Protein AF-0000000083176796 (afdb_homodimer)

InterPro domains:
  IPR009413 Hemolysin, aegerolysin type [PF06355] (10-139)
  IPR009413 Hemolysin, aegerolysin type [PIRSF007951] (5-140)

Solvent-accessible surface area (backbone atoms only — not comparable to full-atom values): 13965 Å² total; per-residue (Å²): 130,80,75,71,50,57,58,15,52,50,14,29,36,37,38,38,42,31,30,60,30,88,66,67,50,41,33,35,36,78,39,44,60,82,34,46,38,38,21,43,81,92,36,82,84,44,69,44,53,46,71,62,54,36,65,43,68,29,47,49,70,31,72,43,76,52,26,35,19,16,35,78,76,38,92,37,10,19,26,34,36,31,30,38,20,51,81,91,44,65,42,29,35,43,37,42,35,14,44,59,90,44,57,59,26,47,70,45,52,34,76,58,33,86,59,43,43,51,23,56,45,50,60,37,49,49,77,63,30,24,37,61,30,46,33,40,38,34,68,61,130,130,78,75,70,52,58,59,15,55,51,14,28,36,37,39,38,41,30,31,62,31,90,67,66,50,40,32,34,35,79,39,44,60,82,33,47,37,38,21,43,81,91,35,81,85,43,69,46,53,46,69,62,54,35,66,42,68,28,46,48,70,32,70,44,75,50,26,35,20,16,35,75,75,38,91,38,9,20,27,34,36,31,29,38,21,49,80,92,44,66,42,27,35,41,37,43,34,16,44,60,90,46,56,58,27,48,69,46,52,35,77,58,32,87,57,43,44,52,23,56,44,50,60,36,50,48,77,64,32,24,38,60,30,46,32,40,37,34,69,59,130

pLDDT: mean 92.59, std 12.96, range [26.92, 98.94]

Sequence (282 aa):
MSEVDTRAYSQWVRIDIESLFKQGQIKIAKAKVTDGKFHVCSDKDQELSAGQINQIVIEPGTTKSVCACGRYGIDVGTEGYLDLMDGDTRITTLHFDSPYQSNTNTFQAMDTNNSYLVNVGDWNQENGALGNVHVKVLKLEMSEVDTRAYSQWVRIDIESLFKQGQIKIAKAKVTDGKFHVCSDKDQELSAGQINQIVIEPGTTKSVCACGRYGIDVGTEGYLDLMDGDTRITTLHFDSPYQSNTNTFQAMDTNNSYLVNVGDWNQENGALGNVHVKVLKLE

Organism: Aspergillus parasiticus (NCBI:txid5067)

Foldseek 3Di:
DPPQCCVQQFAKEKEKEFEQDPAAKKFKDDKDKPAFFKADPVDNVHTDDNVRNRGDIHGHGGIDMTMTTHDTPDQWTIWIWIWIDGVPRTQWIWTWGRTNVAFAIDIDTHPGDPQKDKDWDDFDGGDTYRYYIYIYMGGHD/DPPQCCVQQFAKEKEKEFEQDPAAKKFKDDKDKPAFFKADPVDNVHTDDNVRNRGDIHGHGGIDMTMTTHDTPDQWTIWIWIWIDGVPRTQWIWTWGRTNVAFAIDIDTHPGDPQKDKDWDDFDGGDTYRYYIYIYMGGHD

Secondary structure (DSSP, 8-state):
-----GGGGGSEEEEEEEE--SSS-EEEEEEEEEESEEEETTEEEEEE-HHHHTT-EE-TT-EEEEEEEPPTT----EEEEEEEEETTEEEEEEEEEE-SS-SB-EEEEES--TTEEEEE-----BSS--EEEEEEEEE--/-----GGGGGSEEEEEEEE--SSS-EEEEEEEEEESEEEETTEEEEEE-HHHHTT-EE-TT-EEEEEEEPPTT----EEEEEEEEETTEEEEEEEEEE-SS-SB-EEEEES--TTEEEEE-----BSS--EEEEEEEEE--

Structure (mmCIF, N/CA/C/O back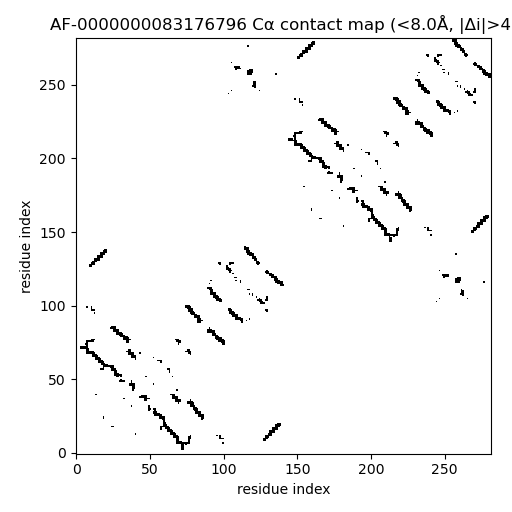bone):
data_AF-0000000083176796-model_v1
#
loop_
_entity.id
_entity.type
_entity.pdbx_description
1 polymer 'Aegerolysin type hemolysin'
#
loop_
_atom_site.group_PDB
_atom_site.id
_atom_site.type_symbol
_atom_site.label_atom_id
_atom_site.label_alt_id
_atom_site.label_comp_id
_atom_site.label_asym_id
_atom_site.label_entity_id
_atom_site.label_seq_id
_atom_site.pdbx_PDB_ins_code
_atom_site.Cartn_x
_atom_site.Cartn_y
_atom_site.Cartn_z
_atom_site.occupancy
_atom_site.B_iso_or_equiv
_atom_site.auth_seq_id
_atom_site.auth_comp_id
_atom_site.auth_asym_id
_atom_site.auth_atom_id
_atom_site.pdbx_PDB_model_num
ATOM 1 N N . MET A 1 1 ? 26.594 33.406 -1.061 1 27.31 1 MET A N 1
ATOM 2 C CA . MET A 1 1 ? 25.203 33.312 -0.609 1 27.31 1 MET A CA 1
ATOM 3 C C . MET A 1 1 ? 24.719 31.875 -0.638 1 27.31 1 MET A C 1
ATOM 5 O O . MET A 1 1 ? 24.734 31.234 -1.686 1 27.31 1 ME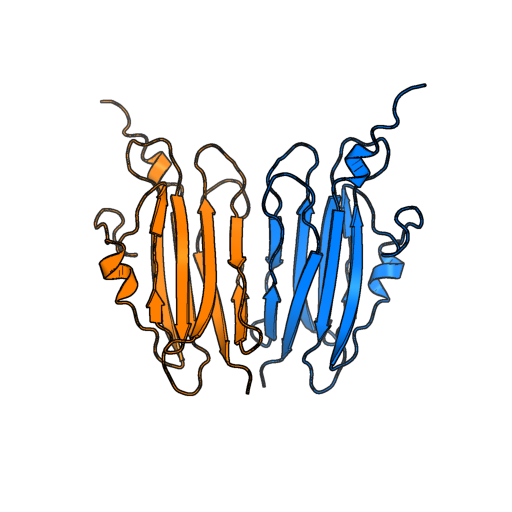T A O 1
ATOM 9 N N . SER A 1 2 ? 24.969 31.047 0.349 1 33.62 2 SER A N 1
ATOM 10 C CA . SER A 1 2 ? 25.016 29.578 0.408 1 33.62 2 SER A CA 1
ATOM 11 C C . SER A 1 2 ? 23.703 28.969 -0.058 1 33.62 2 SER A C 1
ATOM 13 O O . SER A 1 2 ? 22.625 29.406 0.342 1 33.62 2 SER A O 1
ATOM 15 N N . GLU A 1 3 ? 23.547 28.562 -1.266 1 35.56 3 GLU A N 1
ATOM 16 C CA . GLU A 1 3 ? 22.344 28.125 -1.969 1 35.56 3 GLU A CA 1
ATOM 17 C C . GLU A 1 3 ? 21.469 27.25 -1.075 1 35.56 3 GLU A C 1
ATOM 19 O O . GLU A 1 3 ? 21.953 26.266 -0.509 1 35.56 3 GLU A O 1
ATOM 24 N N . VAL A 1 4 ? 20.766 27.812 -0.175 1 40.22 4 VAL A N 1
ATOM 25 C CA . VAL A 1 4 ? 19.812 27.203 0.736 1 40.22 4 VAL A CA 1
ATOM 26 C C . VAL A 1 4 ? 19.219 25.938 0.095 1 40.22 4 VAL A C 1
ATOM 28 O O . VAL A 1 4 ? 18.625 26 -0.978 1 40.22 4 VAL A O 1
ATOM 31 N N . ASP A 1 5 ? 19.906 24.828 0.181 1 45.78 5 ASP A N 1
ATOM 32 C CA . ASP A 1 5 ? 19.609 23.547 -0.455 1 45.78 5 ASP A CA 1
ATOM 33 C C . ASP A 1 5 ? 18.141 23.156 -0.229 1 45.78 5 ASP A C 1
ATOM 35 O O . ASP A 1 5 ? 17.75 22.812 0.889 1 45.78 5 ASP A O 1
ATOM 39 N N . THR A 1 6 ? 17.125 23.969 -0.806 1 56.31 6 THR A N 1
ATOM 40 C CA . THR A 1 6 ? 15.688 23.734 -0.889 1 56.31 6 THR A CA 1
ATOM 41 C C . THR A 1 6 ? 15.391 22.266 -1.19 1 56.31 6 THR A C 1
ATOM 43 O O . THR A 1 6 ? 14.227 21.891 -1.321 1 56.31 6 THR A O 1
ATOM 46 N N . ARG A 1 7 ? 16.5 21.516 -1.179 1 60.19 7 ARG A N 1
ATOM 47 C CA . ARG A 1 7 ? 16.406 20.125 -1.623 1 60.19 7 ARG A CA 1
ATOM 48 C C . ARG A 1 7 ? 15.586 19.297 -0.644 1 60.19 7 ARG A C 1
ATOM 50 O O . ARG A 1 7 ? 14.883 18.359 -1.049 1 60.19 7 ARG A O 1
ATOM 57 N N . ALA A 1 8 ? 15.711 19.75 0.761 1 66.44 8 ALA A N 1
ATOM 58 C CA . ALA A 1 8 ? 14.938 18.953 1.712 1 66.44 8 ALA A CA 1
ATOM 59 C C . ALA A 1 8 ? 13.438 19.109 1.47 1 66.44 8 ALA A C 1
ATOM 61 O O . ALA A 1 8 ? 12.664 18.188 1.697 1 66.44 8 ALA A O 1
ATOM 62 N N . TYR A 1 9 ? 13.016 20.328 0.932 1 79.62 9 TYR A N 1
ATOM 63 C CA . TYR A 1 9 ? 11.625 20.547 0.546 1 79.62 9 TYR A CA 1
ATOM 64 C C . TYR A 1 9 ? 11.234 19.672 -0.636 1 79.62 9 TYR A C 1
ATOM 66 O O . TYR A 1 9 ? 10.055 19.484 -0.918 1 79.62 9 TYR A O 1
ATOM 74 N N . SER A 1 10 ? 12.258 19.125 -1.14 1 86.69 10 SER A N 1
ATOM 75 C CA . SER A 1 10 ? 12.023 18.344 -2.348 1 86.69 10 SER A CA 1
ATOM 76 C C . SER A 1 10 ? 11.453 16.969 -2.01 1 86.69 10 SER A C 1
ATOM 78 O O . SER A 1 10 ? 10.875 16.297 -2.873 1 86.69 10 SER A O 1
ATOM 80 N N . GLN A 1 11 ? 11.672 16.562 -0.784 1 93.94 11 GLN A N 1
ATOM 81 C CA . GLN A 1 11 ? 11.039 15.328 -0.327 1 93.94 11 GLN A CA 1
ATOM 82 C C . GLN A 1 11 ? 9.75 15.625 0.427 1 93.94 11 GLN A C 1
ATOM 84 O O . GLN A 1 11 ? 9.773 16.234 1.498 1 93.94 11 GLN A O 1
ATOM 89 N N . TRP A 1 12 ? 8.609 15.211 -0.159 1 96.06 12 TRP A N 1
ATOM 90 C CA . TRP A 1 12 ? 7.309 15.562 0.406 1 96.06 12 TRP A CA 1
ATOM 91 C C . TRP A 1 12 ? 6.289 14.453 0.143 1 96.06 12 TRP A C 1
ATOM 93 O O . TRP A 1 12 ? 6.508 13.586 -0.706 1 96.06 12 TRP A O 1
ATOM 103 N N . VAL A 1 13 ? 5.242 14.492 0.956 1 98.06 13 VAL A N 1
ATOM 104 C CA . VAL A 1 13 ? 4.086 13.625 0.745 1 98.06 13 VAL A CA 1
ATOM 105 C C . VAL A 1 13 ? 2.803 14.406 1.023 1 98.06 13 VAL A C 1
ATOM 107 O O . VAL A 1 13 ? 2.754 15.227 1.944 1 98.06 13 VAL A O 1
ATOM 110 N N . ARG A 1 14 ? 1.848 14.281 0.173 1 98.44 14 ARG A N 1
ATOM 111 C CA . ARG A 1 14 ? 0.461 14.656 0.428 1 98.44 14 ARG A CA 1
ATOM 112 C C . ARG A 1 14 ? -0.439 13.43 0.482 1 98.44 14 ARG A C 1
ATOM 114 O O . ARG A 1 14 ? -0.538 12.68 -0.494 1 98.44 14 ARG A O 1
ATOM 121 N N . ILE A 1 15 ? -1.05 13.195 1.629 1 98.88 15 ILE A N 1
ATOM 122 C CA . ILE A 1 15 ? -1.946 12.062 1.815 1 98.88 15 ILE A CA 1
ATOM 123 C C . ILE A 1 15 ? -3.396 12.531 1.776 1 98.88 15 ILE A C 1
ATOM 125 O O . ILE A 1 15 ? -3.836 13.281 2.656 1 98.88 15 ILE A O 1
ATOM 129 N N . ASP A 1 16 ? -4.109 12.18 0.763 1 98.81 16 ASP A N 1
ATOM 130 C CA . ASP A 1 16 ? -5.543 12.438 0.674 1 98.81 16 ASP A CA 1
ATOM 131 C C . ASP A 1 16 ? -6.344 11.242 1.183 1 98.81 16 ASP A C 1
ATOM 133 O O . ASP A 1 16 ? -6.379 10.195 0.538 1 98.81 16 ASP A O 1
ATOM 137 N N . ILE A 1 17 ? -6.973 11.406 2.295 1 98.88 17 ILE A N 1
ATOM 138 C CA . ILE A 1 17 ? -7.727 10.328 2.926 1 98.88 17 ILE A CA 1
ATOM 139 C C . ILE A 1 17 ? -9.219 10.5 2.639 1 98.88 17 ILE A C 1
ATOM 141 O O . ILE A 1 17 ? -9.828 11.484 3.061 1 98.88 17 ILE A O 1
ATOM 145 N N . GLU A 1 18 ? -9.742 9.578 1.937 1 98.75 18 GLU A N 1
ATOM 146 C CA . GLU A 1 18 ? -11.148 9.594 1.565 1 98.75 18 GLU A CA 1
ATOM 147 C C . GLU A 1 18 ? -11.938 8.555 2.363 1 98.75 18 GLU A C 1
ATOM 149 O O . GLU A 1 18 ? -11.602 7.367 2.344 1 98.75 18 GLU A O 1
ATOM 154 N N . SER A 1 19 ? -12.977 9.016 3.041 1 98.75 19 SER A N 1
ATOM 155 C CA . SER A 1 19 ? -13.859 8.102 3.762 1 98.75 19 SER A CA 1
ATOM 156 C C . SER A 1 19 ? -14.977 7.59 2.859 1 98.75 19 SER A C 1
ATOM 158 O O . SER A 1 19 ? -15.75 8.375 2.307 1 98.75 19 SER A O 1
ATOM 160 N N . LEU A 1 20 ? -15.086 6.316 2.762 1 97.94 20 LEU A N 1
ATOM 161 C CA . LEU A 1 20 ? -16.203 5.695 2.064 1 97.94 20 LEU A CA 1
ATOM 162 C C . LEU A 1 20 ? -17.25 5.195 3.057 1 97.94 20 LEU A C 1
ATOM 164 O O . LEU A 1 20 ? -18.078 4.328 2.725 1 97.94 20 LEU A O 1
ATOM 168 N N . PHE A 1 21 ? -17.172 5.695 4.262 1 96.81 21 PHE A N 1
ATOM 169 C CA . PHE A 1 21 ? -18.156 5.34 5.277 1 96.81 21 PHE A CA 1
ATOM 170 C C . PHE A 1 21 ? -19.531 5.848 4.891 1 96.81 21 PHE A C 1
ATOM 172 O O . PHE A 1 21 ? -19.672 6.934 4.32 1 96.81 21 PHE A O 1
ATOM 179 N N . LYS A 1 22 ? -20.5 5.016 5.234 1 95.56 22 LYS A N 1
ATOM 180 C CA . LYS A 1 22 ? -21.875 5.492 5.113 1 95.56 22 LYS A CA 1
ATOM 181 C C . LYS A 1 22 ? -22.25 6.391 6.285 1 95.56 22 LYS A C 1
ATOM 183 O O . LYS A 1 22 ? -23.016 7.34 6.125 1 95.56 22 LYS A O 1
ATOM 188 N N . GLN A 1 23 ? -21.812 6.098 7.414 1 96 23 GLN A N 1
ATOM 189 C CA . GLN A 1 23 ? -22.031 6.852 8.641 1 96 23 GLN A CA 1
ATOM 190 C C . GLN A 1 23 ? -20.781 6.84 9.523 1 96 23 GLN A C 1
ATOM 192 O O . GLN A 1 23 ? -19.938 5.953 9.398 1 96 23 GLN A O 1
ATOM 197 N N . GLY A 1 24 ? -20.734 7.789 10.453 1 96 24 GLY A N 1
ATOM 198 C CA . GLY A 1 24 ? -19.562 7.895 11.32 1 96 24 GLY A CA 1
ATOM 199 C C . GLY A 1 24 ? -18.438 8.688 10.695 1 96 24 GLY A C 1
ATOM 200 O O . GLY A 1 24 ? -18.531 9.102 9.539 1 96 24 GLY A O 1
ATOM 201 N N . GLN A 1 25 ? -17.422 8.938 11.477 1 98.12 25 GLN A N 1
ATOM 202 C CA . GLN A 1 25 ? -16.312 9.734 11 1 98.12 25 GLN A CA 1
ATOM 203 C C . GLN A 1 25 ? -14.977 9.031 11.25 1 98.12 25 GLN A C 1
ATOM 205 O O . GLN A 1 25 ? -14.867 8.211 12.164 1 98.12 25 GLN A O 1
ATOM 210 N N . ILE A 1 26 ? -14.023 9.32 10.406 1 98.81 26 ILE A N 1
ATOM 211 C CA . ILE A 1 26 ? -12.641 8.922 10.648 1 98.81 26 ILE A CA 1
ATOM 212 C C . ILE A 1 26 ? -11.883 10.062 11.328 1 98.81 26 ILE A C 1
ATOM 214 O O . ILE A 1 26 ? -12 11.219 10.922 1 98.81 26 ILE A O 1
ATOM 218 N N . LYS A 1 27 ? -11.188 9.75 12.391 1 98.81 27 LYS A N 1
ATOM 219 C CA . LYS A 1 27 ? -10.336 10.734 13.062 1 98.81 27 LYS A CA 1
ATOM 220 C C . LYS A 1 27 ? -8.859 10.367 12.922 1 98.81 27 LYS A C 1
ATOM 222 O O . LYS A 1 27 ? -8.516 9.188 12.883 1 98.81 27 LYS A O 1
ATOM 227 N N . ILE A 1 28 ? -8.039 11.344 12.852 1 98.81 28 ILE A N 1
ATOM 228 C CA . ILE A 1 28 ? -6.598 11.117 12.875 1 98.81 28 ILE A CA 1
ATOM 229 C C . ILE A 1 28 ? -6.09 11.18 14.312 1 98.81 28 ILE A C 1
ATOM 231 O O . ILE A 1 28 ? -6.543 12.008 15.102 1 98.81 28 ILE A O 1
ATOM 235 N N . ALA A 1 29 ? -5.254 10.328 14.656 1 98.62 29 ALA A N 1
ATOM 236 C CA . ALA A 1 29 ? -4.641 10.297 15.984 1 98.62 29 ALA A CA 1
ATOM 237 C C . ALA A 1 29 ? -3.168 9.906 15.906 1 98.62 29 ALA A C 1
ATOM 239 O O . ALA A 1 29 ? -2.711 9.398 14.875 1 98.62 29 ALA A O 1
ATOM 240 N N . LYS A 1 30 ? -2.418 10.203 16.891 1 98.56 30 LYS A N 1
ATOM 241 C CA . LYS A 1 30 ? -1.031 9.797 17.109 1 98.56 30 LYS A CA 1
ATOM 242 C C . LYS A 1 30 ? -0.163 10.164 15.906 1 98.56 30 LYS A C 1
ATOM 244 O O . LYS A 1 30 ? 0.651 9.359 15.453 1 98.56 30 LYS A O 1
ATOM 249 N N . ALA A 1 31 ? -0.449 11.289 15.359 1 98.75 31 ALA A N 1
ATOM 250 C CA . ALA A 1 31 ? 0.405 11.781 14.281 1 98.75 31 ALA A CA 1
ATOM 251 C C . ALA A 1 31 ? 1.805 12.109 14.797 1 98.75 31 ALA A C 1
ATOM 253 O O . ALA A 1 31 ? 1.958 12.656 15.891 1 98.75 31 ALA A O 1
ATOM 254 N N . LYS A 1 32 ? 2.74 11.695 14.062 1 98.38 32 LYS A N 1
ATOM 255 C CA . LYS A 1 32 ? 4.133 11.961 14.406 1 98.38 32 LYS A CA 1
ATOM 256 C C . LYS A 1 32 ? 5 12.055 13.156 1 98.38 32 LYS A C 1
ATOM 258 O O . LYS A 1 32 ? 4.84 11.266 12.219 1 98.38 32 LYS A O 1
ATOM 263 N N . VAL A 1 33 ? 5.84 13.039 13.125 1 96.88 33 VAL A N 1
ATOM 264 C CA . VAL A 1 33 ? 6.914 13.094 12.141 1 96.88 33 VAL A CA 1
ATOM 265 C C . VAL A 1 33 ? 8.25 12.812 12.82 1 96.88 33 VAL A C 1
ATOM 267 O O . VAL A 1 33 ? 8.609 13.477 13.797 1 96.88 33 VAL A O 1
ATOM 270 N N . THR A 1 34 ? 8.93 11.797 12.383 1 95.69 34 THR A N 1
ATOM 271 C CA . THR A 1 34 ? 10.242 11.477 12.93 1 95.69 34 THR A CA 1
ATOM 272 C C . THR A 1 34 ? 11.328 12.281 12.234 1 95.69 34 THR A C 1
ATOM 274 O O . THR A 1 34 ? 12.344 12.633 12.844 1 95.69 34 THR A O 1
ATOM 277 N N . ASP A 1 35 ? 11.203 12.555 10.969 1 94.06 35 ASP A N 1
ATOM 278 C CA . ASP A 1 35 ? 12.031 13.445 10.156 1 94.06 35 ASP A CA 1
ATOM 279 C C . ASP A 1 35 ? 11.164 14.43 9.367 1 94.06 35 ASP A C 1
ATOM 281 O O . ASP A 1 35 ? 10.141 14.047 8.805 1 94.06 35 ASP A O 1
ATOM 285 N N . GLY A 1 36 ? 11.562 15.664 9.398 1 95.56 36 GLY A N 1
ATOM 286 C CA . GLY A 1 36 ? 10.828 16.688 8.664 1 95.56 36 GLY A CA 1
ATOM 287 C C . GLY A 1 36 ? 9.719 17.328 9.484 1 95.56 36 GLY A C 1
ATOM 288 O O . GLY A 1 36 ? 9.891 17.562 10.68 1 95.56 36 GLY A O 1
ATOM 289 N N . LYS A 1 37 ? 8.609 17.688 8.719 1 96.38 37 LYS A N 1
ATOM 290 C CA . LYS A 1 37 ? 7.535 18.422 9.383 1 96.38 37 LYS A CA 1
ATOM 291 C C . LYS A 1 37 ? 6.203 18.219 8.664 1 96.38 37 LYS A C 1
ATOM 293 O O . LYS A 1 37 ? 6.172 17.938 7.465 1 96.38 37 LYS A O 1
ATOM 298 N N . PHE A 1 38 ? 5.16 18.359 9.453 1 98 38 PHE A N 1
ATOM 299 C CA . PHE A 1 38 ? 3.852 18.594 8.852 1 98 38 PHE A CA 1
ATOM 300 C C . PHE A 1 38 ? 3.68 20.047 8.469 1 98 38 PHE A C 1
ATOM 302 O O . PHE A 1 38 ? 4.289 20.938 9.07 1 98 38 PHE A O 1
ATOM 309 N N . HIS A 1 39 ? 2.854 20.312 7.449 1 97.62 39 HIS A N 1
ATOM 310 C CA . HIS A 1 39 ? 2.607 21.688 7.027 1 97.62 39 HIS A CA 1
ATOM 311 C C . HIS A 1 39 ? 1.228 21.844 6.395 1 97.62 39 HIS A C 1
ATOM 313 O O . HIS A 1 39 ? 0.601 20.844 6.027 1 97.62 39 HIS A O 1
ATOM 319 N N . VAL A 1 40 ? 0.755 23.031 6.41 1 97.38 40 VAL A N 1
ATOM 320 C CA . VAL A 1 40 ? -0.448 23.312 5.637 1 97.38 40 VAL A CA 1
ATOM 321 C C . VAL A 1 40 ? -0.219 22.969 4.172 1 97.38 40 VAL A C 1
ATOM 323 O O . VAL A 1 40 ? 0.795 23.344 3.584 1 97.38 40 VAL A O 1
ATOM 326 N N . CYS A 1 41 ? -1.128 22.219 3.557 1 97.38 41 CYS A N 1
ATOM 327 C CA . CYS A 1 41 ? -0.895 21.609 2.25 1 97.38 41 CYS A CA 1
ATOM 328 C C . CYS A 1 41 ? -0.69 22.688 1.185 1 97.38 41 CYS A C 1
ATOM 330 O O . CYS A 1 41 ? 0.011 22.453 0.197 1 97.38 41 CYS A O 1
ATOM 332 N N . SER A 1 42 ? -1.173 23.859 1.314 1 95.88 42 SER A N 1
ATOM 333 C CA . SER A 1 42 ? -1.049 24.922 0.324 1 95.88 42 SER A CA 1
ATOM 334 C C . SER A 1 42 ? 0.158 25.812 0.613 1 95.88 42 SER A C 1
ATOM 336 O O . SER A 1 42 ? 0.465 26.719 -0.158 1 95.88 42 SER A O 1
ATOM 338 N N . ASP A 1 43 ? 0.785 25.547 1.776 1 95.06 43 ASP A N 1
ATOM 339 C CA . ASP A 1 43 ? 1.863 26.422 2.201 1 95.06 43 ASP A CA 1
ATOM 340 C C . ASP A 1 43 ? 2.904 25.672 3.025 1 95.06 43 ASP A C 1
ATOM 342 O O . ASP A 1 43 ? 2.775 25.562 4.246 1 95.06 43 ASP A O 1
ATOM 346 N N . LYS A 1 44 ? 4.016 25.344 2.451 1 92.38 44 LYS A N 1
ATOM 347 C CA . LYS A 1 44 ? 5.043 24.531 3.094 1 92.38 44 LYS A CA 1
ATOM 348 C C . LYS A 1 44 ? 5.703 25.297 4.242 1 92.38 44 LYS A C 1
ATOM 350 O O . LYS A 1 44 ? 6.359 24.688 5.094 1 92.38 44 LYS A O 1
ATOM 355 N N . ASP A 1 45 ? 5.57 26.578 4.293 1 92.25 45 ASP A N 1
ATOM 356 C CA . ASP A 1 45 ? 6.227 27.375 5.316 1 92.25 45 ASP A CA 1
ATOM 357 C C . ASP A 1 45 ? 5.379 27.453 6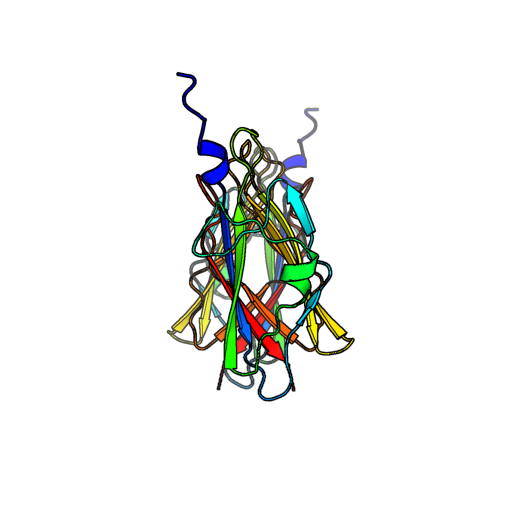.586 1 92.25 45 ASP A C 1
ATOM 359 O O . ASP A 1 45 ? 5.859 27.891 7.637 1 92.25 45 ASP A O 1
ATOM 363 N N . GLN A 1 46 ? 4.141 27.078 6.477 1 95.94 46 GLN A N 1
ATOM 364 C CA . GLN A 1 46 ? 3.271 27.047 7.648 1 95.94 46 GLN A CA 1
ATOM 365 C C . GLN A 1 46 ? 3.215 25.656 8.266 1 95.94 46 GLN A C 1
ATOM 367 O O . GLN A 1 46 ? 2.395 24.828 7.867 1 95.94 46 GLN A O 1
ATOM 372 N N . GLU A 1 47 ? 4.02 25.531 9.289 1 95.75 47 GLU A N 1
ATOM 373 C CA . GLU A 1 47 ? 4.145 24.234 9.953 1 95.75 47 GLU A CA 1
ATOM 374 C C . GLU A 1 47 ? 2.918 23.922 10.805 1 95.75 47 GLU A C 1
ATOM 376 O O . GLU A 1 47 ? 2.324 24.828 11.391 1 95.75 47 GLU A O 1
ATOM 381 N N . LEU A 1 48 ? 2.531 22.672 10.836 1 97.81 48 LEU A N 1
ATOM 382 C CA . LEU A 1 48 ? 1.479 22.172 11.711 1 97.81 48 LEU A CA 1
ATOM 383 C C . LEU A 1 48 ? 2.051 21.219 12.758 1 97.81 48 LEU A C 1
ATOM 385 O O . LEU A 1 48 ? 2.934 20.422 12.461 1 97.81 48 LEU A O 1
ATOM 389 N N . SER A 1 49 ? 1.593 21.328 13.969 1 97.44 49 SER A N 1
ATOM 390 C CA . SER A 1 49 ? 1.979 20.406 15.016 1 97.44 49 SER A CA 1
ATOM 391 C C . SER A 1 49 ? 1.216 19.078 14.898 1 97.44 49 SER A C 1
ATOM 393 O O . SER A 1 49 ? 0.174 19.031 14.242 1 97.44 49 SER A O 1
ATOM 395 N N . ALA A 1 50 ? 1.777 18.109 15.555 1 97.75 50 ALA A N 1
ATOM 396 C CA . ALA A 1 50 ? 1.072 16.828 15.633 1 97.75 50 ALA A CA 1
ATOM 397 C C . ALA A 1 50 ? -0.327 17 16.219 1 97.75 50 ALA A C 1
ATOM 399 O O . ALA A 1 50 ? -1.269 16.328 15.805 1 97.75 50 ALA A O 1
ATOM 400 N N . GLY A 1 51 ? -0.43 17.906 17.219 1 97.88 51 GLY A N 1
ATOM 401 C CA . GLY A 1 51 ? -1.721 18.188 17.828 1 97.88 51 GLY A CA 1
ATOM 402 C C . GLY A 1 51 ? -2.738 18.734 16.828 1 97.88 51 GLY A C 1
ATOM 403 O O . GLY A 1 51 ? -3.914 18.359 16.875 1 97.88 51 GLY A O 1
ATOM 404 N N . GLN A 1 52 ? -2.322 19.594 15.977 1 98.25 52 GLN A N 1
ATOM 405 C CA . GLN A 1 52 ? -3.213 20.156 14.961 1 98.25 52 GLN A CA 1
ATOM 406 C C . GLN A 1 52 ? -3.631 19.078 13.953 1 98.25 52 GLN A C 1
ATOM 408 O O . GLN A 1 52 ? -4.785 19.047 13.523 1 98.25 52 GLN A O 1
ATOM 413 N N . ILE A 1 53 ? -2.721 18.172 13.57 1 98.56 53 ILE A N 1
ATOM 414 C CA . ILE A 1 53 ? -3.033 17.062 12.68 1 98.56 53 ILE A CA 1
ATOM 415 C C . ILE A 1 53 ? -4.082 16.156 13.328 1 98.56 53 ILE A C 1
ATOM 417 O O . ILE A 1 53 ? -5.035 15.734 12.672 1 98.56 53 ILE A O 1
ATOM 421 N N . ASN A 1 54 ? -3.922 15.953 14.633 1 98.62 54 ASN A N 1
ATOM 422 C CA . ASN A 1 54 ? -4.805 15.055 15.375 1 98.62 54 ASN A CA 1
ATOM 423 C C . ASN A 1 54 ? -6.207 15.633 15.508 1 98.62 54 ASN A C 1
ATOM 425 O O . ASN A 1 54 ? -7.125 14.953 15.977 1 98.62 54 ASN A O 1
ATOM 429 N N . GLN A 1 55 ? -6.445 16.859 15.07 1 97.81 55 GLN A N 1
ATOM 430 C CA . GLN A 1 55 ? -7.766 17.469 15.133 1 97.81 55 GLN A CA 1
ATOM 431 C C . GLN A 1 55 ? -8.547 17.234 13.844 1 97.81 55 GLN A C 1
ATOM 433 O O . GLN A 1 55 ? -9.734 17.547 13.766 1 97.81 55 GLN A O 1
ATOM 438 N N . ILE A 1 56 ? -7.883 16.688 12.883 1 98 56 ILE A N 1
ATOM 439 C CA . ILE A 1 56 ? -8.523 16.484 11.594 1 98 56 ILE A CA 1
ATOM 440 C C . ILE A 1 56 ? -9.57 15.375 11.703 1 98 56 ILE A C 1
ATOM 442 O O . ILE A 1 56 ? -9.305 14.312 12.273 1 98 56 ILE A O 1
ATOM 446 N N . VAL A 1 57 ? -10.727 15.641 11.211 1 98.62 57 VAL A N 1
ATOM 447 C CA . VAL A 1 57 ? -11.844 14.703 11.141 1 98.62 57 VAL A CA 1
ATOM 448 C C . VAL A 1 57 ? -12.297 14.547 9.688 1 98.62 57 VAL A C 1
ATOM 450 O O . VAL A 1 57 ? -12.438 15.531 8.961 1 98.62 57 VAL A O 1
ATOM 453 N N . ILE A 1 58 ? -12.516 13.375 9.258 1 98.75 58 ILE A N 1
ATOM 454 C CA . ILE A 1 58 ? -12.961 13.078 7.902 1 98.75 58 ILE A CA 1
ATOM 455 C C . ILE A 1 58 ? -14.391 12.555 7.934 1 98.75 58 ILE A C 1
ATOM 457 O O . ILE A 1 58 ? -14.641 11.43 8.359 1 98.75 58 ILE A O 1
ATOM 461 N N . GLU A 1 59 ? -15.258 13.367 7.398 1 98.5 59 GLU A N 1
ATOM 462 C CA . GLU A 1 59 ? -16.672 13.016 7.367 1 98.5 59 GLU A CA 1
ATOM 463 C C . GLU A 1 59 ? -16.953 11.984 6.277 1 98.5 59 GLU A C 1
ATOM 465 O O . GLU A 1 59 ? -16.203 11.867 5.312 1 98.5 59 GLU A O 1
ATOM 470 N N . PRO A 1 60 ? -18.109 11.25 6.504 1 98 60 PRO A N 1
ATOM 471 C CA . PRO A 1 60 ? -18.484 10.289 5.461 1 98 60 PRO A CA 1
ATOM 472 C C . PRO A 1 60 ? -18.516 10.914 4.07 1 98 60 PRO A C 1
ATOM 474 O O . PRO A 1 60 ? -19.062 12.008 3.898 1 98 60 PRO A O 1
ATOM 477 N N . GLY A 1 61 ? -17.859 10.227 3.105 1 97.44 61 GLY A N 1
ATOM 478 C CA . GLY A 1 61 ? -17.938 10.633 1.713 1 97.44 61 GLY A CA 1
ATOM 479 C C . GLY A 1 61 ? -17.062 11.836 1.396 1 97.44 61 GLY A C 1
ATOM 480 O O . GLY A 1 61 ? -17.156 12.406 0.309 1 97.44 61 GLY A O 1
ATOM 481 N N . THR A 1 62 ? -16.266 12.219 2.346 1 98.38 62 THR A N 1
ATOM 482 C CA . THR A 1 62 ? -15.414 13.383 2.098 1 98.38 62 THR A CA 1
ATOM 483 C C . THR A 1 62 ? -13.938 12.992 2.125 1 98.38 62 THR A C 1
ATOM 485 O O . THR A 1 62 ? -13.602 11.844 2.434 1 98.38 62 THR A O 1
ATOM 488 N N . THR A 1 63 ?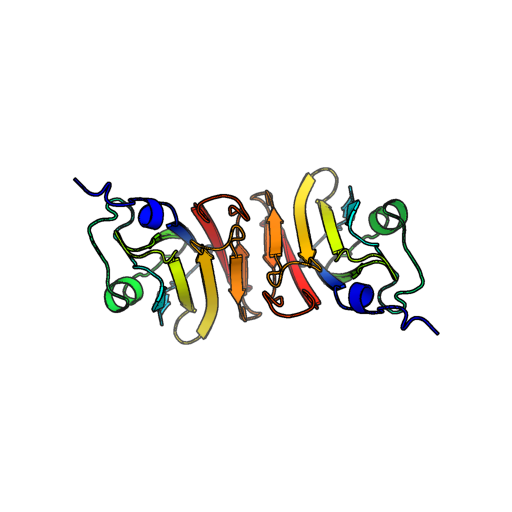 -13.094 13.938 1.721 1 98.69 63 THR A N 1
ATOM 489 C CA . THR A 1 63 ? -11.648 13.766 1.688 1 98.69 63 THR A CA 1
ATOM 490 C C . THR A 1 63 ? -10.953 14.867 2.475 1 98.69 63 THR A C 1
ATOM 492 O O . THR A 1 63 ? -11.336 16.031 2.385 1 98.69 63 THR A O 1
ATOM 495 N N . LYS A 1 64 ? -10.008 14.508 3.312 1 98.75 64 LYS A N 1
ATOM 496 C CA . LYS A 1 64 ? -9.094 15.445 3.955 1 98.75 64 LYS A CA 1
ATOM 497 C C . LYS A 1 64 ? -7.641 15.102 3.637 1 98.75 64 LYS A C 1
ATOM 499 O O . LYS A 1 64 ? -7.324 13.953 3.316 1 98.75 64 LYS A O 1
ATOM 504 N N . SER A 1 65 ? -6.777 16.125 3.752 1 98.69 65 SER A N 1
ATOM 505 C CA . SER A 1 65 ? -5.387 15.922 3.359 1 98.69 65 SER A CA 1
ATOM 506 C C . SER A 1 65 ? -4.441 16.188 4.523 1 98.69 65 SER A C 1
ATOM 508 O O . SER A 1 65 ? -4.707 17.062 5.363 1 98.69 65 SER A O 1
ATOM 510 N N . VAL A 1 66 ? -3.367 15.445 4.586 1 98.75 66 VAL A N 1
ATOM 511 C CA . VAL A 1 66 ? -2.227 15.664 5.469 1 98.75 66 VAL A CA 1
ATOM 512 C C . VAL A 1 66 ? -0.953 15.812 4.641 1 98.75 66 VAL A C 1
ATOM 514 O O . VAL A 1 66 ? -0.675 14.992 3.764 1 98.75 66 VAL A O 1
ATOM 517 N N . CYS A 1 67 ? -0.223 16.844 4.855 1 98.44 67 CYS A N 1
ATOM 518 C CA . CYS A 1 67 ? 0.994 17.109 4.098 1 98.44 67 CYS A CA 1
ATOM 519 C C . CYS A 1 67 ? 2.211 17.156 5.012 1 98.44 67 CYS A C 1
ATOM 521 O O . CYS A 1 67 ? 2.141 17.672 6.125 1 98.44 67 CYS A O 1
ATOM 523 N N . ALA A 1 68 ? 3.299 16.594 4.566 1 97.88 68 ALA A N 1
ATOM 524 C CA . ALA A 1 68 ? 4.582 16.609 5.262 1 97.88 68 ALA A CA 1
ATOM 525 C C . ALA A 1 68 ? 5.738 16.781 4.281 1 97.88 68 ALA A C 1
ATOM 527 O O . ALA A 1 68 ? 5.629 16.406 3.111 1 97.88 68 ALA A O 1
ATOM 528 N N . CYS A 1 69 ? 6.832 17.359 4.691 1 96.25 69 CYS A N 1
ATOM 529 C CA . CYS A 1 69 ? 8.039 17.5 3.887 1 96.25 69 CYS A CA 1
ATOM 530 C C . CYS A 1 69 ? 9.273 17.641 4.77 1 96.25 69 CYS A C 1
ATOM 532 O O . CYS A 1 69 ? 9.156 17.719 5.996 1 96.25 69 CYS A O 1
ATOM 534 N N . GLY A 1 70 ? 10.398 17.5 4.133 1 94.06 70 GLY A N 1
ATOM 535 C CA . GLY A 1 70 ? 11.633 17.797 4.848 1 94.06 70 GLY A CA 1
ATOM 536 C C . GLY A 1 70 ? 11.734 19.25 5.289 1 94.06 70 GLY A C 1
ATOM 537 O O . GLY A 1 70 ? 10.891 20.062 4.93 1 94.06 70 GLY A O 1
ATOM 538 N N . ARG A 1 71 ? 12.789 19.469 6.148 1 88.69 71 ARG A N 1
ATOM 539 C CA . ARG A 1 71 ? 13.008 20.828 6.645 1 88.69 71 ARG A CA 1
ATOM 540 C C . ARG A 1 71 ? 14.109 21.516 5.855 1 88.69 71 ARG A C 1
ATOM 542 O O . ARG A 1 71 ? 15.102 20.891 5.465 1 88.69 71 ARG A O 1
ATOM 549 N N . TYR A 1 72 ? 13.828 22.766 5.656 1 79.5 72 TYR A N 1
ATOM 550 C CA . TYR A 1 72 ? 14.828 23.578 4.969 1 79.5 72 TYR A CA 1
ATOM 551 C C . TYR A 1 72 ? 16.172 23.516 5.684 1 79.5 72 TYR A C 1
ATOM 553 O O . TYR A 1 72 ? 16.234 23.625 6.91 1 79.5 72 TYR A O 1
ATOM 561 N N . GLY A 1 73 ? 17.203 23.234 4.875 1 78.19 73 GLY A N 1
ATOM 562 C CA . GLY A 1 73 ? 18.547 23.297 5.398 1 78.19 73 GLY A CA 1
ATOM 563 C C . GLY A 1 73 ? 18.984 22.031 6.109 1 78.19 73 GLY A C 1
ATOM 564 O O . GLY A 1 73 ? 20.109 21.922 6.586 1 78.19 73 GLY A O 1
ATOM 565 N N . ILE A 1 74 ? 18.078 21.094 6.391 1 78.19 74 ILE A N 1
ATOM 566 C CA . ILE A 1 74 ? 18.391 19.812 7.039 1 78.19 74 ILE A CA 1
ATOM 567 C C . ILE A 1 74 ? 18.328 18.688 6.016 1 78.19 74 ILE A C 1
ATOM 569 O O . ILE A 1 74 ? 17.328 18.531 5.309 1 78.19 74 ILE A O 1
ATOM 573 N N . ASP A 1 75 ? 19.391 18.047 5.848 1 81.5 75 ASP A N 1
ATOM 574 C CA . ASP A 1 75 ? 19.484 16.984 4.848 1 81.5 75 ASP A CA 1
ATOM 575 C C . ASP A 1 75 ? 18.797 15.711 5.328 1 81.5 75 ASP A C 1
ATOM 577 O O . ASP A 1 75 ? 19.422 14.656 5.422 1 81.5 75 ASP A O 1
ATOM 581 N N . VAL A 1 76 ? 17.547 15.992 5.66 1 84.69 76 VAL A N 1
ATOM 582 C CA . VAL A 1 76 ? 16.734 14.844 6.02 1 84.69 76 VAL A CA 1
ATOM 583 C C . VAL A 1 76 ? 15.414 14.883 5.25 1 84.69 76 VAL A C 1
ATOM 585 O O . VAL A 1 76 ? 14.938 15.961 4.879 1 84.69 76 VAL A O 1
ATOM 588 N N . GLY A 1 77 ? 14.93 13.844 4.629 1 92.5 77 GLY A N 1
ATOM 589 C CA . GLY A 1 77 ? 13.625 13.766 3.992 1 92.5 77 GLY A CA 1
ATOM 590 C C . GLY A 1 77 ? 12.477 13.867 4.977 1 92.5 77 GLY A C 1
ATOM 591 O O . GLY A 1 77 ? 12.508 14.695 5.891 1 92.5 77 GLY A O 1
ATOM 592 N N . THR A 1 78 ? 11.461 13.344 4.781 1 95.5 78 THR A N 1
ATOM 593 C CA . THR A 1 78 ? 10.312 13.289 5.676 1 95.5 78 THR A CA 1
ATOM 594 C C . THR A 1 78 ? 9.906 11.852 5.957 1 95.5 78 THR A C 1
ATOM 596 O O . THR A 1 78 ? 9.938 11 5.059 1 95.5 78 THR A O 1
ATOM 599 N N . GLU A 1 79 ? 9.688 11.609 7.223 1 96.19 79 GLU A N 1
ATOM 600 C CA . GLU A 1 79 ? 9.219 10.312 7.695 1 96.19 79 GLU A CA 1
ATOM 601 C C . GLU A 1 79 ? 8.266 10.477 8.883 1 96.19 79 GLU A C 1
ATOM 603 O O . GLU A 1 79 ? 8.469 11.344 9.734 1 96.19 79 GLU A O 1
ATOM 608 N N . GLY A 1 80 ? 7.234 9.68 8.883 1 98 80 GLY A N 1
ATOM 609 C CA . GLY A 1 80 ? 6.297 9.734 9.992 1 98 80 GLY A CA 1
ATOM 610 C C . GLY A 1 80 ? 5.152 8.75 9.859 1 98 80 GLY A C 1
ATOM 611 O O . GLY A 1 80 ? 5.223 7.816 9.055 1 98 80 GLY A O 1
ATOM 612 N N . TYR A 1 81 ? 4.234 8.891 10.734 1 98.69 81 TYR A N 1
ATOM 613 C CA . TYR A 1 81 ? 3.049 8.047 10.695 1 98.69 81 TYR A CA 1
ATOM 614 C C . TYR A 1 81 ? 1.854 8.75 11.328 1 98.69 81 TYR A C 1
ATOM 616 O O . TYR A 1 81 ? 2.01 9.789 11.984 1 98.69 81 TYR A O 1
ATOM 624 N N . LEU A 1 82 ? 0.707 8.305 11.109 1 98.81 82 LEU A N 1
ATOM 625 C CA . LEU A 1 82 ? -0.538 8.695 11.766 1 98.81 82 LEU A CA 1
ATOM 626 C C . LEU A 1 82 ? -1.518 7.527 11.812 1 98.81 82 LEU A C 1
ATOM 628 O O . LEU A 1 82 ? -1.483 6.645 10.953 1 98.81 82 LEU A O 1
ATOM 632 N N . ASP A 1 83 ? -2.371 7.555 12.805 1 98.88 83 ASP A N 1
ATOM 633 C CA . ASP A 1 83 ? -3.438 6.562 12.93 1 98.88 83 ASP A CA 1
ATOM 634 C C . ASP A 1 83 ? -4.754 7.098 12.367 1 98.88 83 ASP A C 1
ATOM 636 O O . ASP A 1 83 ? -5.082 8.273 12.562 1 98.88 83 ASP A O 1
ATOM 640 N N . LEU A 1 84 ? -5.5 6.262 11.711 1 98.94 84 LEU A N 1
ATOM 641 C CA . LEU A 1 84 ? -6.91 6.5 11.438 1 98.94 84 LEU A CA 1
ATOM 642 C C . LEU A 1 84 ? -7.793 5.766 12.445 1 98.94 84 LEU A C 1
ATOM 644 O O . LEU A 1 84 ? -7.602 4.57 12.688 1 98.94 84 LEU A O 1
ATOM 648 N N . MET A 1 85 ? -8.703 6.48 13 1 98.94 85 MET A N 1
ATOM 649 C CA . MET A 1 85 ? -9.562 5.941 14.047 1 98.94 85 MET A CA 1
ATOM 650 C C . MET A 1 85 ? -11.031 5.98 13.633 1 98.94 85 MET A C 1
ATOM 652 O O . MET A 1 85 ? -11.477 6.949 13.016 1 98.94 85 MET A O 1
ATOM 656 N N . ASP A 1 86 ? -11.75 5.031 13.969 1 98.62 86 ASP A N 1
ATOM 657 C CA . ASP A 1 86 ? -13.203 4.977 14 1 98.62 86 ASP A CA 1
ATOM 658 C C . ASP A 1 86 ? -13.719 4.879 15.438 1 98.62 86 ASP A C 1
ATOM 660 O O . ASP A 1 86 ? -13.883 3.779 15.969 1 98.62 86 ASP A O 1
ATOM 664 N N . GLY A 1 87 ? -14.086 6.043 16 1 97.19 87 GLY A N 1
ATOM 665 C CA . GLY A 1 87 ? -14.273 6.039 17.453 1 97.19 87 GLY A CA 1
ATOM 666 C C . GLY A 1 87 ? -13.047 5.574 18.203 1 97.19 87 GLY A C 1
ATOM 667 O O . GLY A 1 87 ? -11.953 6.102 18.016 1 97.19 87 GLY A O 1
ATOM 668 N N . ASP A 1 88 ? -13.156 4.547 19.016 1 97.56 88 ASP A N 1
ATOM 669 C CA . ASP A 1 88 ? -12.047 4.039 19.812 1 97.56 88 ASP A CA 1
ATOM 670 C C . ASP A 1 88 ? -11.289 2.947 19.062 1 97.56 88 ASP A C 1
ATOM 672 O O . ASP A 1 88 ? -10.266 2.453 19.547 1 97.56 88 ASP A O 1
ATOM 676 N N . THR A 1 89 ? -11.797 2.578 17.891 1 98.25 89 THR A N 1
ATOM 677 C CA . THR A 1 89 ? -11.18 1.507 17.125 1 98.25 89 THR A CA 1
ATOM 678 C C . THR A 1 89 ? -10.133 2.066 16.156 1 98.25 89 THR A C 1
ATOM 680 O O . THR A 1 89 ? -10.438 2.938 15.336 1 98.25 89 THR A O 1
ATOM 683 N N . ARG A 1 90 ? -8.922 1.604 16.266 1 98.81 90 ARG A N 1
ATOM 684 C CA . ARG A 1 90 ? -7.902 1.963 15.281 1 98.81 90 ARG A CA 1
ATOM 685 C C . ARG A 1 90 ? -8.109 1.198 13.977 1 98.81 90 ARG A C 1
ATOM 687 O O . ARG A 1 90 ? -8.102 -0.034 13.969 1 98.81 90 ARG A O 1
ATOM 694 N N . ILE A 1 91 ? -8.242 1.934 12.922 1 98.81 91 ILE A N 1
ATOM 695 C CA . ILE A 1 91 ? -8.43 1.339 11.602 1 98.81 91 ILE A CA 1
ATOM 696 C C . ILE A 1 91 ? -7.082 0.871 11.047 1 98.81 91 ILE A C 1
ATOM 698 O O . ILE A 1 91 ? -6.934 -0.291 10.664 1 98.81 91 ILE A O 1
ATOM 702 N N . THR A 1 92 ? -6.102 1.679 11.031 1 98.88 92 THR A N 1
ATOM 703 C CA . THR A 1 92 ? -4.781 1.432 10.461 1 98.88 92 THR A CA 1
ATOM 704 C C . THR A 1 92 ? -3.795 2.514 10.891 1 98.88 92 THR A C 1
ATOM 706 O O . THR A 1 92 ? -4.199 3.555 11.414 1 98.88 92 THR A O 1
ATOM 709 N N . THR A 1 93 ? -2.545 2.273 10.828 1 98.81 93 THR A N 1
ATOM 710 C CA . THR A 1 93 ? -1.482 3.27 10.898 1 98.81 93 THR A CA 1
ATOM 711 C C . THR A 1 93 ? -0.886 3.523 9.523 1 98.81 93 THR A C 1
ATOM 713 O O . THR A 1 93 ? -0.401 2.598 8.867 1 98.81 93 THR A O 1
ATOM 716 N N . LEU A 1 94 ? -0.974 4.703 9.047 1 98.75 94 LEU A N 1
ATOM 717 C CA . LEU A 1 94 ? -0.296 5.07 7.809 1 98.75 94 LEU A CA 1
ATOM 718 C C . LEU A 1 94 ? 1.143 5.496 8.086 1 98.75 94 LEU A C 1
ATOM 720 O O . LEU A 1 94 ? 1.387 6.402 8.883 1 98.75 94 LEU A O 1
ATOM 724 N N . HIS A 1 95 ? 2.047 4.801 7.48 1 98.62 95 HIS A N 1
ATOM 725 C CA . HIS A 1 95 ? 3.465 5.133 7.574 1 98.62 95 HIS A CA 1
ATOM 726 C C . HIS A 1 95 ? 4 5.637 6.238 1 98.62 95 HIS A C 1
ATOM 728 O O . HIS A 1 95 ? 3.682 5.078 5.184 1 98.62 95 HIS A O 1
ATOM 734 N N . PHE A 1 96 ? 4.789 6.688 6.301 1 97.94 96 PHE A N 1
ATOM 735 C CA . PHE A 1 96 ? 5.422 7.234 5.109 1 97.94 96 PHE A CA 1
ATOM 736 C C . PHE A 1 96 ? 6.902 7.496 5.352 1 97.94 96 PHE A C 1
ATOM 738 O O . PHE A 1 96 ? 7.301 7.848 6.461 1 97.94 96 PHE A O 1
ATOM 745 N N . ASP A 1 97 ? 7.695 7.312 4.336 1 95.56 97 ASP A N 1
ATOM 746 C CA . ASP A 1 97 ? 9.133 7.574 4.371 1 95.56 97 ASP A CA 1
ATOM 747 C C . ASP A 1 97 ? 9.641 8.039 3.01 1 95.56 97 ASP A C 1
ATOM 749 O O . ASP A 1 97 ? 9.664 7.266 2.053 1 95.56 97 ASP A O 1
ATOM 753 N N . SER A 1 98 ? 9.93 9.25 2.891 1 94.06 98 SER A N 1
ATOM 754 C CA . SER A 1 98 ? 10.578 9.875 1.74 1 94.06 98 SER A CA 1
ATOM 755 C C . SER A 1 98 ? 11.938 10.445 2.115 1 94.06 98 SER A C 1
ATOM 757 O O . SER A 1 98 ? 12.078 11.648 2.328 1 94.06 98 SER A O 1
ATOM 759 N N . PRO A 1 99 ? 12.883 9.586 2.18 1 90.19 99 PRO A N 1
ATOM 760 C CA . PRO A 1 99 ? 14.203 10 2.676 1 90.19 99 PRO A CA 1
ATOM 761 C C . PRO A 1 99 ? 14.969 10.859 1.667 1 90.19 99 PRO A C 1
ATOM 763 O O . PRO A 1 99 ? 14.742 10.742 0.459 1 90.19 99 PRO A O 1
ATOM 766 N N . TYR A 1 100 ? 15.875 11.641 2.207 1 84.44 100 TYR A N 1
ATOM 767 C CA . TYR A 1 100 ? 16.734 12.469 1.369 1 84.44 100 TYR A CA 1
ATOM 768 C C . TYR A 1 100 ? 17.891 11.656 0.807 1 84.44 100 TYR A C 1
ATOM 770 O O . TYR A 1 100 ? 18.281 11.828 -0.352 1 84.44 100 TYR A O 1
ATOM 778 N N . GLN A 1 101 ? 18.422 10.758 1.611 1 77.19 101 GLN A N 1
ATOM 779 C CA . GLN A 1 101 ? 19.656 10.062 1.274 1 77.19 101 GLN A CA 1
ATOM 780 C C . GLN A 1 101 ? 19.375 8.789 0.479 1 77.19 101 GLN A C 1
ATOM 782 O O . GLN A 1 101 ? 20.297 8.18 -0.07 1 77.19 101 GLN A O 1
ATOM 787 N N . SER A 1 102 ? 18.141 8.344 0.588 1 76.44 102 SER A N 1
ATOM 788 C CA . SER A 1 102 ? 17.766 7.156 -0.171 1 76.44 102 SER A CA 1
ATOM 789 C C . SER A 1 102 ? 16.875 7.52 -1.351 1 76.44 102 SER A C 1
ATOM 791 O O . SER A 1 102 ? 16.078 8.453 -1.27 1 76.44 102 SER A O 1
ATOM 793 N N . ASN A 1 103 ? 17.047 6.723 -2.41 1 81.62 103 ASN A N 1
ATOM 794 C CA . ASN A 1 103 ? 16.234 6.953 -3.6 1 81.62 103 ASN A CA 1
ATOM 795 C C . ASN A 1 103 ? 14.906 6.195 -3.527 1 81.62 103 ASN A C 1
ATOM 797 O O . ASN A 1 103 ? 14.07 6.309 -4.43 1 81.62 103 ASN A O 1
ATOM 801 N N . THR A 1 104 ? 14.719 5.445 -2.428 1 88.19 104 THR A N 1
ATOM 802 C CA . THR A 1 104 ? 13.523 4.617 -2.371 1 88.19 104 THR A CA 1
ATOM 803 C C . THR A 1 104 ? 12.531 5.172 -1.353 1 88.19 104 THR A C 1
ATOM 805 O O . THR A 1 104 ? 12.898 5.445 -0.207 1 88.19 104 THR A O 1
ATOM 808 N N . ASN A 1 105 ? 11.312 5.426 -1.805 1 93.44 105 ASN A N 1
ATOM 809 C CA . ASN A 1 105 ? 10.211 5.84 -0.943 1 93.44 105 ASN A CA 1
ATOM 810 C C . ASN A 1 105 ? 9.367 4.652 -0.505 1 93.44 105 ASN A C 1
ATOM 812 O O . ASN A 1 105 ? 9.289 3.646 -1.212 1 93.44 105 ASN A O 1
ATOM 816 N N . THR A 1 106 ? 8.805 4.738 0.675 1 93.94 106 THR A N 1
ATOM 817 C CA . THR A 1 106 ? 7.855 3.723 1.112 1 93.94 106 THR A CA 1
ATOM 818 C C . THR A 1 106 ? 6.59 4.367 1.672 1 93.94 106 THR A C 1
ATOM 820 O O . THR A 1 106 ? 6.652 5.438 2.285 1 93.94 106 THR A O 1
ATOM 823 N N . PHE A 1 107 ? 5.48 3.826 1.378 1 97.25 107 PHE A N 1
ATOM 824 C CA . PHE A 1 107 ? 4.18 4.137 1.957 1 97.25 107 PHE A CA 1
ATOM 825 C C . PHE A 1 107 ? 3.42 2.857 2.295 1 97.25 107 PHE A C 1
ATOM 827 O O . PHE A 1 107 ? 3.291 1.966 1.453 1 97.25 107 PHE A O 1
ATOM 834 N N . GLN A 1 108 ? 2.967 2.76 3.598 1 97.44 108 GLN A N 1
ATOM 835 C CA . GLN A 1 108 ? 2.295 1.521 3.973 1 97.44 108 GLN A CA 1
ATOM 836 C C . GLN A 1 108 ? 1.163 1.786 4.961 1 97.44 108 GLN A C 1
ATOM 838 O O . GLN A 1 108 ? 1.32 2.574 5.895 1 97.44 108 GLN A O 1
ATOM 843 N N . ALA A 1 109 ? -0.002 1.231 4.715 1 98.38 109 ALA A N 1
ATOM 844 C CA . ALA A 1 109 ? -1.01 1.053 5.754 1 98.38 109 ALA A CA 1
ATOM 845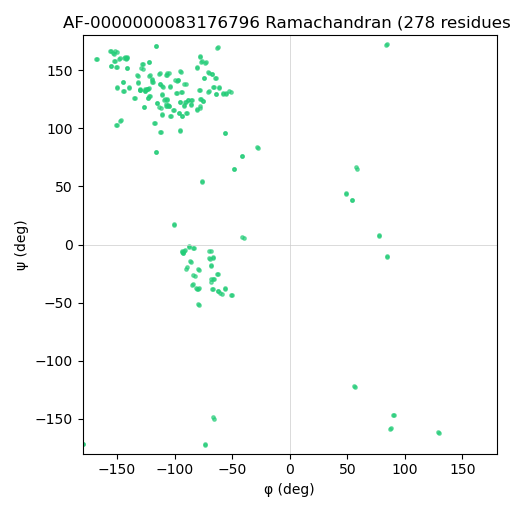 C C . ALA A 1 109 ? -0.703 -0.174 6.609 1 98.38 109 ALA A C 1
ATOM 847 O O . ALA A 1 109 ? -0.738 -1.305 6.121 1 98.38 109 ALA A O 1
ATOM 848 N N . MET A 1 110 ? -0.456 0.082 7.859 1 97.81 110 MET A N 1
ATOM 849 C CA . MET A 1 110 ? 0.054 -0.984 8.719 1 97.81 110 MET A CA 1
ATOM 850 C C . MET A 1 110 ? -1.019 -1.458 9.688 1 97.81 110 MET A C 1
ATOM 852 O O . MET A 1 110 ? -1.795 -0.651 10.203 1 97.81 110 MET A O 1
ATOM 856 N N . ASP A 1 111 ? -0.986 -2.791 10.008 1 97.56 111 ASP A N 1
ATOM 857 C CA . ASP A 1 111 ? -1.834 -3.402 11.023 1 97.56 111 ASP A CA 1
ATOM 858 C C . ASP A 1 111 ? -3.295 -2.998 10.844 1 97.56 111 ASP A C 1
ATOM 860 O O . ASP A 1 111 ? -3.939 -2.533 11.781 1 97.56 111 ASP A O 1
ATOM 864 N N . THR A 1 112 ? -3.713 -3.035 9.609 1 98.25 112 THR A N 1
ATOM 865 C CA . THR A 1 112 ? -5.09 -2.652 9.32 1 98.25 112 THR A CA 1
ATOM 866 C C . THR A 1 112 ? -6.07 -3.617 9.984 1 98.25 112 THR A C 1
ATOM 868 O O . THR A 1 112 ? -5.91 -4.836 9.883 1 98.25 112 THR A O 1
ATOM 871 N N . ASN A 1 113 ? -7.047 -2.992 10.711 1 98.38 113 ASN A N 1
ATOM 872 C CA . ASN A 1 113 ? -8.125 -3.76 11.328 1 98.38 113 ASN A CA 1
ATOM 873 C C . ASN A 1 113 ? -8.953 -4.504 10.281 1 98.38 113 ASN A C 1
ATOM 875 O O . ASN A 1 113 ? -9.336 -3.924 9.266 1 98.38 113 ASN A O 1
ATOM 879 N N . ASN A 1 114 ? -9.289 -5.75 10.484 1 95.94 114 ASN A N 1
ATOM 880 C CA . ASN A 1 114 ? -9.898 -6.637 9.5 1 95.94 114 ASN A CA 1
ATOM 881 C C . ASN A 1 114 ? -11.336 -6.219 9.195 1 95.94 114 ASN A C 1
ATOM 883 O O . ASN A 1 114 ? -11.938 -6.695 8.227 1 95.94 114 ASN A O 1
ATOM 887 N N . SER A 1 115 ? -11.883 -5.348 9.969 1 97.38 115 SER A N 1
ATOM 888 C CA . SER A 1 115 ? -13.25 -4.883 9.734 1 97.38 115 SER A CA 1
ATOM 889 C C . SER A 1 115 ? -13.273 -3.752 8.711 1 97.38 115 SER A C 1
ATOM 891 O O . SER A 1 115 ? -14.344 -3.262 8.344 1 97.38 115 SER A O 1
ATOM 893 N N . TYR A 1 116 ? -12.109 -3.375 8.289 1 98.5 116 TYR A N 1
ATOM 894 C CA . TYR A 1 116 ? -11.992 -2.273 7.344 1 98.5 116 TYR A CA 1
ATOM 895 C C . TYR A 1 116 ? -11.141 -2.674 6.141 1 98.5 116 TYR A C 1
ATOM 897 O O . TYR A 1 116 ? -10.352 -3.617 6.219 1 98.5 116 TYR A O 1
ATOM 905 N N . LEU A 1 117 ? -11.328 -2.035 5.004 1 98.38 117 LEU A N 1
ATOM 906 C CA . LEU A 1 117 ? -10.406 -2.041 3.877 1 98.38 117 LEU A CA 1
ATOM 907 C C . LEU A 1 117 ? -9.758 -0.671 3.693 1 98.38 117 LEU A C 1
ATOM 909 O O . LEU A 1 117 ? -10.445 0.353 3.746 1 98.38 117 LEU A O 1
ATOM 913 N N . VAL A 1 118 ? -8.477 -0.633 3.596 1 98.69 118 VAL A N 1
ATOM 914 C CA . VAL A 1 118 ? -7.707 0.578 3.33 1 98.69 118 VAL A CA 1
ATOM 915 C C . VAL A 1 118 ? -6.961 0.434 2.006 1 98.69 118 VAL A C 1
ATOM 917 O O . VAL A 1 118 ? -5.965 -0.29 1.925 1 98.69 118 VAL A O 1
ATOM 920 N N . ASN A 1 119 ? -7.461 1.098 0.984 1 98.38 119 ASN A N 1
ATOM 921 C CA . ASN A 1 119 ? -6.828 1.114 -0.328 1 98.38 119 ASN A CA 1
ATOM 922 C C . ASN A 1 119 ? -5.816 2.252 -0.448 1 98.38 119 ASN A C 1
ATOM 924 O O . ASN A 1 119 ? -6.195 3.426 -0.445 1 98.38 119 ASN A O 1
ATOM 928 N N . VAL A 1 120 ? -4.582 1.872 -0.548 1 98.44 120 VAL A N 1
ATOM 929 C CA . VAL A 1 120 ? -3.52 2.848 -0.768 1 98.44 120 VAL A CA 1
ATOM 930 C C . VAL A 1 120 ? -3.27 3.01 -2.266 1 98.44 120 VAL A C 1
ATOM 932 O O . VAL A 1 120 ? -2.947 2.041 -2.957 1 98.44 120 VAL A O 1
ATOM 935 N N . GLY A 1 121 ? -3.473 4.254 -2.742 1 97.06 121 GLY A N 1
ATOM 936 C CA . GLY A 1 121 ? -3.229 4.535 -4.148 1 97.06 121 GLY A CA 1
ATOM 937 C C . GLY A 1 121 ? -1.753 4.582 -4.5 1 97.06 121 GLY A C 1
ATOM 938 O O . GLY A 1 121 ? -0.903 4.227 -3.68 1 97.06 121 GLY A O 1
ATOM 939 N N . ASP A 1 122 ? -1.523 5.016 -5.75 1 95.81 122 ASP A N 1
ATOM 940 C CA . ASP A 1 122 ? -0.158 5.051 -6.266 1 95.81 122 ASP A CA 1
ATOM 941 C C . ASP A 1 122 ? 0.678 6.098 -5.531 1 95.81 122 ASP A C 1
ATOM 943 O O . ASP A 1 122 ? 0.155 7.125 -5.102 1 95.81 122 ASP A O 1
ATOM 947 N N . TRP A 1 123 ? 1.936 5.816 -5.379 1 96.19 123 TRP A N 1
ATOM 948 C CA . TRP A 1 123 ? 2.941 6.762 -4.91 1 96.19 123 TRP A CA 1
ATOM 949 C C . TRP A 1 123 ? 4.273 6.543 -5.621 1 96.19 123 TRP A C 1
ATOM 951 O O . TRP A 1 123 ? 4.484 5.5 -6.25 1 96.19 123 TRP A O 1
ATOM 961 N N . ASN A 1 124 ? 5.113 7.52 -5.605 1 94.94 124 ASN A N 1
ATOM 962 C CA . ASN A 1 124 ? 6.406 7.438 -6.273 1 94.94 124 ASN A CA 1
ATOM 963 C C . ASN A 1 124 ? 7.406 6.621 -5.461 1 94.94 124 ASN A C 1
ATOM 965 O O . ASN A 1 124 ? 7.789 7.016 -4.359 1 94.94 124 ASN A O 1
ATOM 969 N N . GLN A 1 125 ? 7.84 5.559 -6.004 1 90.69 125 GLN A N 1
ATOM 970 C CA . GLN A 1 125 ? 8.656 4.617 -5.246 1 90.69 125 GLN A CA 1
ATOM 971 C C . GLN A 1 125 ? 10.117 5.059 -5.207 1 90.69 125 GLN A C 1
ATOM 973 O O . GLN A 1 125 ? 10.875 4.645 -4.332 1 90.69 125 GLN A O 1
ATOM 978 N N . GLU A 1 126 ? 10.445 5.836 -6.332 1 89 126 GLU A N 1
ATOM 979 C CA . GLU A 1 126 ? 11.867 6.164 -6.391 1 89 126 GLU A CA 1
ATOM 980 C C . GLU A 1 126 ? 12.094 7.504 -7.086 1 89 126 GLU A C 1
ATOM 982 O O . GLU A 1 126 ? 11.203 8.016 -7.766 1 89 126 GLU A O 1
ATOM 987 N N . ASN A 1 127 ? 13.234 7.957 -6.914 1 85.62 127 ASN A N 1
ATOM 988 C CA . ASN A 1 127 ? 13.766 9.117 -7.625 1 85.62 127 ASN A CA 1
ATOM 989 C C . ASN A 1 127 ? 12.898 10.352 -7.406 1 85.62 127 ASN A C 1
ATOM 991 O O . ASN A 1 127 ? 12.359 10.914 -8.367 1 85.62 127 ASN A O 1
ATOM 995 N N . GLY A 1 128 ? 12.867 10.828 -6.246 1 89.12 128 GLY A N 1
ATOM 996 C CA . GLY A 1 128 ? 12.141 12.047 -5.918 1 89.12 128 GLY A CA 1
ATOM 997 C C . GLY A 1 128 ? 11.203 11.883 -4.734 1 89.12 128 GLY A C 1
ATOM 998 O O . GLY A 1 128 ? 11.398 10.992 -3.9 1 89.12 128 GLY A O 1
ATOM 999 N N . ALA A 1 129 ? 10.289 12.836 -4.699 1 93.62 129 ALA A N 1
ATOM 1000 C CA . ALA A 1 129 ? 9.367 12.852 -3.564 1 93.62 129 ALA A CA 1
ATOM 1001 C C . ALA A 1 129 ? 8.383 11.688 -3.641 1 93.62 129 ALA A C 1
ATOM 1003 O O . ALA A 1 129 ? 8.086 11.188 -4.727 1 93.62 129 ALA A O 1
ATOM 1004 N N . LEU A 1 130 ? 7.984 11.203 -2.475 1 95.81 130 LEU A N 1
ATOM 1005 C CA . LEU A 1 130 ? 6.902 10.227 -2.385 1 95.81 130 LEU A CA 1
ATOM 1006 C C . LEU A 1 130 ? 5.68 10.703 -3.158 1 95.81 130 LEU A C 1
ATOM 1008 O O . LEU A 1 130 ? 5.059 9.922 -3.885 1 95.81 130 LEU A O 1
ATOM 1012 N N . GLY A 1 131 ? 5.301 11.984 -3.037 1 96.75 131 GLY A N 1
ATOM 1013 C CA . GLY A 1 131 ? 4.238 12.578 -3.836 1 96.75 131 GLY A CA 1
ATOM 1014 C C . GLY A 1 131 ? 2.861 12.406 -3.225 1 96.75 131 GLY A C 1
ATOM 1015 O O . GLY A 1 131 ? 2.727 12.32 -2.002 1 96.75 131 GLY A O 1
ATOM 1016 N N . ASN A 1 132 ? 1.854 12.508 -4.113 1 97.88 132 ASN A N 1
ATOM 1017 C CA . ASN A 1 132 ? 0.467 12.383 -3.682 1 97.88 132 ASN A CA 1
ATOM 1018 C C . ASN A 1 132 ? 0.075 10.922 -3.469 1 97.88 132 ASN A C 1
ATOM 1020 O O . ASN A 1 132 ? 0.375 10.07 -4.305 1 97.88 132 ASN A O 1
ATOM 1024 N N . VAL A 1 133 ? -0.551 10.641 -2.373 1 98.44 133 VAL A N 1
ATOM 1025 C CA . VAL A 1 133 ? -1.078 9.312 -2.082 1 98.44 133 VAL A CA 1
ATOM 1026 C C . VAL A 1 133 ? -2.561 9.414 -1.725 1 98.44 133 VAL A C 1
ATOM 1028 O O . VAL A 1 133 ? -2.928 10.07 -0.747 1 98.44 133 VAL A O 1
ATOM 1031 N N . HIS A 1 134 ? -3.387 8.797 -2.486 1 98.5 134 HIS A N 1
ATOM 1032 C CA . HIS A 1 134 ? -4.812 8.75 -2.184 1 98.5 134 HIS A CA 1
ATOM 1033 C C . HIS A 1 134 ? -5.168 7.473 -1.428 1 98.5 134 HIS A C 1
ATOM 1035 O O . HIS A 1 134 ? -4.895 6.367 -1.902 1 98.5 134 HIS A O 1
ATOM 1041 N N . VAL A 1 135 ? -5.738 7.629 -0.268 1 98.75 135 VAL A N 1
ATOM 1042 C CA . VAL A 1 135 ? -6.113 6.508 0.59 1 98.75 135 VAL A CA 1
ATOM 1043 C C . VAL A 1 135 ? -7.633 6.465 0.744 1 98.75 135 VAL A C 1
ATOM 1045 O O . VAL A 1 135 ? -8.25 7.441 1.176 1 98.75 135 VAL A O 1
ATOM 1048 N N . LYS A 1 136 ? -8.219 5.352 0.369 1 98.75 136 LYS A N 1
ATOM 1049 C CA . LYS A 1 136 ? -9.648 5.125 0.576 1 98.75 136 LYS A CA 1
ATOM 1050 C C . LYS A 1 136 ? -9.891 4.164 1.737 1 98.75 136 LYS A C 1
ATOM 1052 O O . LYS A 1 136 ? -9.203 3.146 1.861 1 98.75 136 LYS A O 1
ATOM 1057 N N . VAL A 1 137 ? -10.828 4.492 2.559 1 98.75 137 VAL A N 1
ATOM 1058 C CA . VAL A 1 137 ? -11.125 3.674 3.73 1 98.75 137 VAL A CA 1
ATOM 1059 C C . VAL A 1 137 ? -12.586 3.248 3.707 1 98.75 137 VAL A C 1
ATOM 1061 O O . VAL A 1 137 ? -13.484 4.086 3.582 1 98.75 137 VAL A O 1
ATOM 1064 N N . LEU A 1 138 ? -12.812 2.006 3.803 1 98.44 138 LEU A N 1
ATOM 1065 C CA . LEU A 1 138 ? -14.156 1.438 3.797 1 98.44 138 LEU A CA 1
ATOM 1066 C C . LEU A 1 138 ? -14.375 0.555 5.02 1 98.44 138 LEU A C 1
ATOM 1068 O O . LEU A 1 138 ? -13.5 -0.23 5.391 1 98.44 138 LEU A O 1
ATOM 1072 N N . LYS A 1 139 ? -15.438 0.735 5.668 1 96.69 139 LYS A N 1
ATOM 1073 C CA . LYS A 1 139 ? -15.867 -0.166 6.73 1 96.69 139 LYS A CA 1
ATOM 1074 C C . LYS A 1 139 ? -16.656 -1.347 6.168 1 96.69 139 LYS A C 1
ATOM 1076 O O . LYS A 1 139 ? -17.625 -1.158 5.426 1 96.69 139 LYS A O 1
ATOM 1081 N N . LEU A 1 140 ? -16.141 -2.537 6.512 1 92.94 140 LEU A N 1
ATOM 1082 C CA . LEU A 1 140 ? -16.812 -3.736 6.031 1 92.94 140 LEU A CA 1
ATOM 1083 C C . LEU A 1 140 ? -18.062 -4.016 6.852 1 92.94 140 LEU A C 1
ATOM 1085 O O . LEU A 1 140 ? -18.078 -3.807 8.07 1 92.94 140 LEU A O 1
ATOM 1089 N N . GLU A 1 141 ? -19.234 -4.16 6.289 1 77.44 141 GLU A N 1
ATOM 1090 C CA . GLU A 1 141 ? -20.484 -4.469 6.969 1 77.44 141 GLU A CA 1
ATOM 1091 C C . GLU A 1 141 ? -20.516 -5.918 7.457 1 77.44 141 GLU A C 1
ATOM 1093 O O . GLU A 1 141 ? -19.875 -6.789 6.863 1 77.44 141 GLU A O 1
ATOM 1098 N N . MET B 1 1 ? 34.656 -25.766 -0.743 1 26.92 1 MET B N 1
ATOM 1099 C CA . MET B 1 1 ? 33.25 -26.047 -1.074 1 26.92 1 MET B CA 1
ATOM 1100 C C . MET B 1 1 ? 32.438 -24.766 -1.02 1 26.92 1 MET B C 1
ATOM 1102 O O . MET B 1 1 ? 32.375 -24.109 0.014 1 26.92 1 MET B O 1
ATOM 1106 N N . SER B 1 2 ? 32.406 -23.922 -2.031 1 34.03 2 SER B N 1
ATOM 1107 C CA . SER B 1 2 ? 32.062 -22.5 -2.111 1 34.03 2 SER B CA 1
ATOM 1108 C C . SER B 1 2 ? 30.672 -22.234 -1.567 1 34.03 2 SER B C 1
ATOM 1110 O O . SER B 1 2 ? 29.719 -22.953 -1.911 1 34.03 2 SER B O 1
ATOM 1112 N N . GLU B 1 3 ? 30.484 -21.859 -0.372 1 35.97 3 GLU B N 1
ATOM 1113 C CA . GLU B 1 3 ? 29.25 -21.719 0.4 1 35.97 3 GLU B CA 1
ATOM 1114 C C . GLU B 1 3 ? 28.141 -21.109 -0.448 1 35.97 3 GLU B C 1
ATOM 1116 O O . GLU B 1 3 ? 28.312 -20.047 -1.049 1 35.97 3 GLU B O 1
ATOM 1121 N N . VAL B 1 4 ? 27.562 -21.875 -1.309 1 40.78 4 VAL B N 1
ATOM 1122 C CA . VAL B 1 4 ? 26.438 -21.531 -2.17 1 40.78 4 VAL B CA 1
ATOM 1123 C C . VAL B 1 4 ? 25.578 -20.469 -1.492 1 40.78 4 VAL B C 1
ATOM 1125 O O . VAL B 1 4 ? 25.047 -20.703 -0.4 1 40.78 4 VAL B O 1
ATOM 1128 N N . ASP B 1 5 ? 25.938 -19.234 -1.619 1 46.47 5 ASP B N 1
ATOM 1129 C CA . ASP B 1 5 ? 25.328 -18.062 -0.976 1 46.47 5 ASP B CA 1
ATOM 1130 C C . ASP B 1 5 ? 23.812 -18.078 -1.131 1 46.47 5 ASP B C 1
ATOM 1132 O O . ASP B 1 5 ? 23.297 -17.844 -2.223 1 46.47 5 ASP B O 1
ATOM 1136 N N . THR B 1 6 ? 23.094 -19.109 -0.506 1 57.16 6 THR B N 1
ATOM 1137 C CA . THR B 1 6 ? 21.641 -19.266 -0.37 1 57.16 6 THR B CA 1
ATOM 1138 C C . THR B 1 6 ? 20.984 -17.938 -0.03 1 57.16 6 THR B C 1
ATOM 1140 O O . THR B 1 6 ? 19.766 -17.875 0.164 1 57.16 6 THR B O 1
ATOM 1143 N N . ARG B 1 7 ? 21.859 -16.891 -0.077 1 60.91 7 ARG B N 1
ATOM 1144 C CA . ARG B 1 7 ? 21.406 -15.586 0.394 1 60.91 7 ARG B CA 1
ATOM 1145 C C . ARG B 1 7 ? 20.344 -15 -0.53 1 60.91 7 ARG B C 1
ATOM 1147 O O . ARG B 1 7 ? 19.438 -14.297 -0.078 1 60.91 7 ARG B O 1
ATOM 1154 N N . ALA B 1 8 ? 20.5 -15.438 -1.943 1 68.25 8 ALA B N 1
ATOM 1155 C CA . ALA B 1 8 ? 19.484 -14.883 -2.842 1 68.25 8 ALA B CA 1
ATOM 1156 C C . ALA B 1 8 ? 18.109 -15.43 -2.51 1 68.25 8 ALA B C 1
ATOM 1158 O O . ALA B 1 8 ? 17.094 -14.734 -2.67 1 68.25 8 ALA B O 1
ATOM 1159 N N . TYR B 1 9 ? 18.062 -16.688 -1.963 1 80.12 9 TYR B N 1
ATOM 1160 C CA . TYR B 1 9 ? 16.812 -17.281 -1.501 1 80.12 9 TYR B CA 1
ATOM 1161 C C . TYR B 1 9 ? 16.266 -16.531 -0.291 1 80.12 9 TYR B C 1
ATOM 1163 O O . TYR B 1 9 ? 15.086 -16.672 0.058 1 80.12 9 TYR B O 1
ATOM 1171 N N . SER B 1 10 ? 17.125 -15.727 0.174 1 87.12 10 SER B N 1
ATOM 1172 C CA . SER B 1 10 ? 16.75 -15.031 1.4 1 87.12 10 SER B CA 1
ATOM 1173 C C . SER B 1 10 ? 15.805 -13.867 1.108 1 87.12 10 SER B C 1
ATOM 1175 O O . SER B 1 10 ? 15.125 -13.367 2.008 1 87.12 10 SER B O 1
ATOM 1177 N N . GLN B 1 11 ? 15.852 -13.422 -0.135 1 94.12 11 GLN B N 1
ATOM 1178 C CA . GLN B 1 11 ? 14.883 -12.406 -0.547 1 94.12 11 GLN B CA 1
ATOM 1179 C C . GLN B 1 11 ? 13.68 -13.047 -1.234 1 94.12 11 GLN B C 1
ATOM 1181 O O . GLN B 1 11 ? 13.812 -13.641 -2.307 1 94.12 11 GLN B O 1
ATOM 1186 N N . TRP B 1 12 ? 12.5 -12.961 -0.577 1 96.12 12 TRP B N 1
ATOM 1187 C CA . TRP B 1 12 ? 11.32 -13.656 -1.074 1 96.12 12 TRP B CA 1
ATOM 1188 C C . TRP B 1 12 ? 10.055 -12.867 -0.747 1 96.12 12 TRP B C 1
ATOM 1190 O O . TRP B 1 12 ? 10.07 -11.969 0.096 1 96.12 12 TRP B O 1
ATOM 1200 N N . VAL B 1 13 ? 9.023 -13.195 -1.499 1 98.12 13 VAL B N 1
ATOM 1201 C CA . VAL B 1 13 ? 7.684 -12.68 -1.221 1 98.12 13 VAL B CA 1
ATOM 1202 C C . VAL B 1 13 ? 6.652 -13.781 -1.435 1 98.12 13 VAL B C 1
ATOM 1204 O O . VAL B 1 13 ? 6.781 -14.594 -2.354 1 98.12 13 VAL B O 1
ATOM 1207 N N . ARG B 1 14 ? 5.738 -13.906 -0.547 1 98.44 14 ARG B N 1
ATOM 1208 C CA . ARG B 1 14 ? 4.496 -14.648 -0.73 1 98.44 14 ARG B CA 1
ATOM 1209 C C . ARG B 1 14 ? 3.293 -13.711 -0.722 1 98.44 14 ARG B C 1
ATOM 1211 O O . ARG B 1 14 ? 3.047 -13.016 0.265 1 98.44 14 ARG B O 1
ATOM 1218 N N . ILE B 1 15 ? 2.576 -13.672 -1.821 1 98.88 15 ILE B N 1
ATOM 1219 C CA . ILE B 1 15 ? 1.395 -12.828 -1.95 1 98.88 15 ILE B CA 1
ATOM 1220 C C . ILE B 1 15 ? 0.133 -13.68 -1.84 1 98.88 15 ILE B C 1
ATOM 1222 O O . ILE B 1 15 ? -0.131 -14.523 -2.701 1 98.88 15 ILE B O 1
ATOM 1226 N N . ASP B 1 16 ? -0.592 -13.531 -0.8 1 98.81 16 ASP B N 1
ATOM 1227 C CA . ASP B 1 16 ? -1.896 -14.164 -0.638 1 98.81 16 ASP B CA 1
ATOM 1228 C C . ASP B 1 16 ? -3.02 -13.234 -1.09 1 98.81 16 ASP B C 1
ATOM 1230 O O . ASP B 1 16 ? -3.303 -12.234 -0.433 1 98.81 16 ASP B O 1
ATOM 1234 N N . ILE B 1 17 ? -3.641 -13.578 -2.164 1 98.88 17 ILE B N 1
ATOM 1235 C CA . ILE B 1 17 ? -4.691 -12.742 -2.74 1 98.88 17 ILE B CA 1
ATOM 1236 C C . ILE B 1 17 ? -6.062 -13.32 -2.375 1 98.88 17 ILE B C 1
ATOM 1238 O O . ILE B 1 17 ? -6.398 -14.438 -2.77 1 98.88 17 ILE B O 1
ATOM 1242 N N . GLU B 1 18 ? -6.77 -12.57 -1.642 1 98.75 18 GLU B N 1
ATOM 1243 C CA . GLU B 1 18 ? -8.102 -12.961 -1.194 1 98.75 18 GLU B CA 1
ATOM 1244 C C . GLU B 1 18 ? -9.188 -12.18 -1.938 1 98.75 18 GLU B C 1
ATOM 1246 O O . GLU B 1 18 ? -9.188 -10.945 -1.932 1 98.75 18 GLU B O 1
ATOM 1251 N N . SER B 1 19 ? -10.102 -12.906 -2.551 1 98.75 19 SER B N 1
ATOM 1252 C CA . SER B 1 19 ? -11.234 -12.281 -3.215 1 98.75 19 SER B CA 1
ATOM 1253 C C . SER B 1 19 ? -12.398 -12.078 -2.25 1 98.75 19 SER B C 1
ATOM 1255 O O . SER B 1 19 ? -12.898 -13.047 -1.663 1 98.75 19 SER B O 1
ATOM 1257 N N . LEU B 1 20 ? -12.844 -10.891 -2.141 1 97.88 20 LEU B N 1
ATOM 1258 C CA . LEU B 1 20 ? -14.047 -10.586 -1.38 1 97.88 20 LEU B CA 1
ATOM 1259 C C . LEU B 1 20 ? -15.242 -10.398 -2.309 1 97.88 20 LEU B C 1
ATOM 1261 O O . LEU B 1 20 ? -16.25 -9.789 -1.927 1 97.88 20 LEU B O 1
ATOM 1265 N N . PHE B 1 21 ? -15.086 -10.867 -3.518 1 96.81 21 PHE B N 1
ATOM 1266 C CA . PHE B 1 21 ? -16.188 -10.805 -4.477 1 96.81 21 PHE B CA 1
ATOM 1267 C C . PHE B 1 21 ? -17.359 -11.664 -4.016 1 96.81 21 PHE B C 1
ATOM 1269 O O . PHE B 1 21 ? -17.156 -12.742 -3.449 1 96.81 21 PHE B O 1
ATOM 1276 N N . LYS B 1 22 ? -18.516 -11.133 -4.297 1 95.5 22 LYS B N 1
ATOM 1277 C CA . LYS B 1 22 ? -19.688 -11.961 -4.102 1 95.5 22 LYS B CA 1
ATOM 1278 C C . LYS B 1 22 ? -19.875 -12.938 -5.262 1 95.5 22 LYS B C 1
ATOM 1280 O O . LYS B 1 22 ? -20.359 -14.055 -5.066 1 95.5 22 LYS B O 1
ATOM 1285 N N . GLN B 1 23 ? -19.609 -12.531 -6.422 1 96 23 GLN B N 1
ATOM 1286 C CA . GLN B 1 23 ? -19.688 -13.32 -7.645 1 96 23 GLN B CA 1
ATOM 1287 C C . GLN B 1 23 ? -18.547 -12.984 -8.594 1 96 23 GLN B C 1
ATOM 1289 O O . GLN B 1 23 ? -17.953 -11.898 -8.508 1 96 23 GLN B O 1
ATOM 1294 N N . GLY B 1 24 ? -18.297 -13.875 -9.523 1 95.88 24 GLY B N 1
ATOM 1295 C CA . GLY B 1 24 ? -17.188 -13.672 -10.445 1 95.88 24 GLY B CA 1
ATOM 1296 C C . GLY B 1 24 ? -15.852 -14.117 -9.891 1 95.88 24 GLY B C 1
ATOM 1297 O O . GLY B 1 24 ? -15.758 -14.523 -8.734 1 95.88 24 GLY B O 1
ATOM 1298 N N . GLN B 1 25 ? -14.859 -14.109 -10.742 1 98.12 25 GLN B N 1
ATOM 1299 C CA . GLN B 1 25 ? -13.539 -14.57 -10.336 1 98.12 25 GLN B CA 1
ATOM 1300 C C . GLN B 1 25 ? -12.469 -13.531 -10.648 1 98.12 25 GLN B C 1
ATOM 1302 O O . GLN B 1 25 ? -12.641 -12.719 -11.562 1 98.12 25 GLN B O 1
ATOM 1307 N N . ILE B 1 26 ? -11.43 -13.531 -9.867 1 98.81 26 ILE B N 1
ATOM 1308 C CA . ILE B 1 26 ? -10.219 -12.773 -10.172 1 98.81 26 ILE B CA 1
ATOM 1309 C C . ILE B 1 26 ? -9.219 -13.664 -10.906 1 98.81 26 ILE B C 1
ATOM 1311 O O . ILE B 1 26 ? -8.992 -14.805 -10.5 1 98.81 26 ILE B O 1
ATOM 1315 N N . LYS B 1 27 ? -8.688 -13.18 -12 1 98.81 27 LYS B N 1
ATOM 1316 C CA . LYS B 1 27 ? -7.641 -13.898 -12.727 1 98.81 27 LYS B CA 1
ATOM 1317 C C . LYS B 1 27 ? -6.316 -13.141 -12.672 1 98.81 27 LYS B C 1
ATOM 1319 O O . LYS B 1 27 ? -6.297 -11.914 -12.648 1 98.81 27 LYS B O 1
ATOM 1324 N N . ILE B 1 28 ? -5.254 -13.867 -12.641 1 98.81 28 ILE B N 1
ATOM 1325 C CA . ILE B 1 28 ? -3.93 -13.258 -12.742 1 98.81 28 ILE B CA 1
ATOM 1326 C C . ILE B 1 28 ? -3.506 -13.188 -14.211 1 98.81 28 ILE B C 1
ATOM 1328 O O . ILE B 1 28 ? -3.764 -14.109 -14.984 1 98.81 28 ILE B O 1
ATOM 1332 N N . ALA B 1 29 ? -2.945 -12.141 -14.586 1 98.62 29 ALA B N 1
ATOM 1333 C CA . ALA B 1 29 ? -2.443 -11.945 -15.945 1 98.62 29 ALA B CA 1
ATOM 1334 C C . ALA B 1 29 ? -1.131 -11.172 -15.945 1 98.62 29 ALA B C 1
ATOM 1336 O O . ALA B 1 29 ? -0.774 -10.547 -14.938 1 98.62 29 ALA B O 1
ATOM 1337 N N . LYS B 1 30 ? -0.38 -11.258 -16.984 1 98.56 30 LYS B N 1
ATOM 1338 C CA . LYS B 1 30 ? 0.827 -10.484 -17.281 1 98.56 30 LYS B CA 1
ATOM 1339 C C . LYS B 1 30 ? 1.83 -10.594 -16.125 1 98.56 30 LYS B C 1
ATOM 1341 O O . LYS B 1 30 ? 2.428 -9.594 -15.727 1 98.56 30 LYS B O 1
ATOM 1346 N N . ALA B 1 31 ? 1.892 -11.766 -15.578 1 98.75 31 ALA B N 1
ATOM 1347 C CA . ALA B 1 31 ? 2.904 -12 -14.547 1 98.75 31 ALA B CA 1
ATOM 1348 C C . ALA B 1 31 ? 4.309 -11.93 -15.141 1 98.75 31 ALA B C 1
ATOM 1350 O O . ALA B 1 31 ? 4.547 -12.422 -16.25 1 98.75 31 ALA B O 1
ATOM 1351 N N . LYS B 1 32 ? 5.137 -11.266 -14.445 1 98.38 32 LYS B N 1
ATOM 1352 C CA . LYS B 1 32 ? 6.531 -11.141 -14.867 1 98.38 32 LYS B CA 1
ATOM 1353 C C . LYS B 1 32 ? 7.457 -10.992 -13.664 1 98.38 32 LYS B C 1
ATOM 1355 O O . LYS B 1 32 ? 7.141 -10.273 -12.719 1 98.38 32 LYS B O 1
ATOM 1360 N N . VAL B 1 33 ? 8.531 -11.711 -13.688 1 96.88 33 VAL B N 1
ATOM 1361 C CA . VAL B 1 33 ? 9.633 -11.477 -12.758 1 96.88 33 VAL B CA 1
ATOM 1362 C C . VAL B 1 33 ? 10.812 -10.852 -13.5 1 96.88 33 VAL B C 1
ATOM 1364 O O . VAL B 1 33 ? 11.297 -11.414 -14.484 1 96.88 33 VAL B O 1
ATOM 1367 N N . THR B 1 34 ? 11.188 -9.664 -13.094 1 95.69 34 THR B N 1
ATOM 1368 C CA . THR B 1 34 ? 12.336 -9.008 -13.711 1 95.69 34 THR B CA 1
ATOM 1369 C C . THR B 1 34 ? 13.641 -9.477 -13.078 1 95.69 34 THR B C 1
ATOM 1371 O O . THR B 1 34 ? 14.672 -9.547 -13.75 1 95.69 34 THR B O 1
ATOM 1374 N N . ASP B 1 35 ? 13.664 -9.766 -11.812 1 94.19 35 ASP B N 1
ATOM 1375 C CA . ASP B 1 35 ? 14.75 -10.383 -11.062 1 94.19 35 ASP B CA 1
ATOM 1376 C C . ASP B 1 35 ? 14.234 -11.562 -10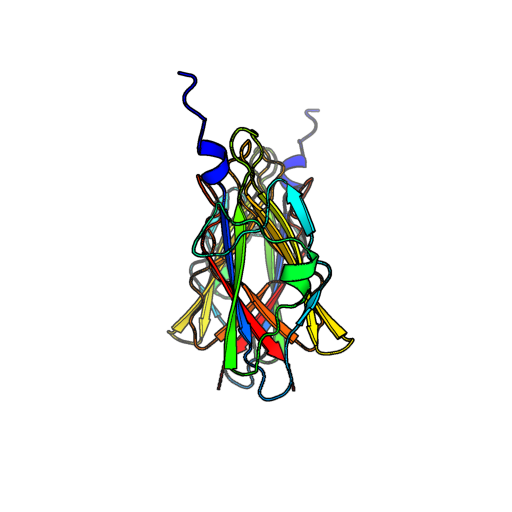.227 1 94.19 35 ASP B C 1
ATOM 1378 O O . ASP B 1 35 ? 13.188 -11.469 -9.594 1 94.19 35 ASP B O 1
ATOM 1382 N N . GLY B 1 36 ? 14.945 -12.648 -10.305 1 95.56 36 GLY B N 1
ATOM 1383 C CA . GLY B 1 36 ? 14.555 -13.82 -9.539 1 95.56 36 GLY B CA 1
ATOM 1384 C C . GLY B 1 36 ? 13.625 -14.742 -10.305 1 95.56 36 GLY B C 1
ATOM 1385 O O . GLY B 1 36 ? 13.789 -14.945 -11.508 1 95.56 36 GLY B O 1
ATOM 1386 N N . LYS B 1 37 ? 12.703 -15.391 -9.461 1 96.38 37 LYS B N 1
ATOM 1387 C CA . LYS B 1 37 ? 11.836 -16.391 -10.07 1 96.38 37 LYS B CA 1
ATOM 1388 C C . LYS B 1 37 ? 10.539 -16.562 -9.281 1 96.38 37 LYS B C 1
ATOM 1390 O O . LYS B 1 37 ? 10.5 -16.297 -8.078 1 96.38 37 LYS B O 1
ATOM 1395 N N . PHE B 1 38 ? 9.539 -16.984 -10.016 1 98 38 PHE B N 1
ATOM 1396 C CA . PHE B 1 38 ? 8.375 -17.562 -9.352 1 98 38 PHE B CA 1
ATOM 1397 C C . PHE B 1 38 ? 8.633 -19.016 -8.969 1 98 38 PHE B C 1
ATOM 1399 O O . PHE B 1 38 ? 9.43 -19.703 -9.609 1 98 38 PHE B O 1
ATOM 1406 N N . HIS B 1 39 ? 7.953 -19.484 -7.914 1 97.62 39 HIS B N 1
ATOM 1407 C CA . HIS B 1 39 ? 8.117 -20.875 -7.496 1 97.62 39 HIS B CA 1
ATOM 1408 C C . HIS B 1 39 ? 6.867 -21.391 -6.785 1 97.62 39 HIS B C 1
ATOM 1410 O O . HIS B 1 39 ? 6.012 -20.594 -6.383 1 97.62 39 HIS B O 1
ATOM 1416 N N . VAL B 1 40 ? 6.742 -22.672 -6.781 1 97.44 40 VAL B N 1
ATOM 1417 C CA . VAL B 1 40 ? 5.711 -23.281 -5.949 1 97.44 40 VAL B CA 1
ATOM 1418 C C . VAL B 1 40 ? 5.914 -22.875 -4.492 1 97.44 40 VAL B C 1
ATOM 1420 O O . VAL B 1 40 ? 7.023 -22.953 -3.965 1 97.44 40 VAL B O 1
ATOM 1423 N N . CYS B 1 41 ? 4.871 -22.391 -3.828 1 97.38 41 CYS B N 1
ATOM 1424 C CA . CYS B 1 41 ? 5.004 -21.75 -2.527 1 97.38 41 CYS B CA 1
ATOM 1425 C C . CYS B 1 41 ? 5.555 -22.719 -1.488 1 97.38 41 CYS B C 1
ATOM 1427 O O . CYS B 1 41 ? 6.223 -22.297 -0.538 1 97.38 41 CYS B O 1
ATOM 1429 N N . SER B 1 42 ? 5.406 -23.969 -1.607 1 95.88 42 SER B N 1
ATOM 1430 C CA . SER B 1 42 ? 5.875 -24.953 -0.639 1 95.88 42 SER B CA 1
ATOM 1431 C C . SER B 1 42 ? 7.258 -25.484 -1.006 1 95.88 42 SER B C 1
ATOM 1433 O O . SER B 1 42 ? 7.848 -26.266 -0.266 1 95.88 42 SER B O 1
ATOM 1435 N N . ASP B 1 43 ? 7.727 -25.047 -2.188 1 95.12 43 ASP B N 1
ATOM 1436 C CA . ASP B 1 43 ? 8.977 -25.594 -2.682 1 95.12 43 ASP B CA 1
ATOM 1437 C C . ASP B 1 43 ? 9.727 -24.594 -3.553 1 95.12 43 ASP B C 1
ATOM 1439 O O . ASP B 1 43 ? 9.492 -24.516 -4.762 1 95.12 43 ASP B O 1
ATOM 1443 N N . LYS B 1 44 ? 10.734 -23.984 -3.041 1 92.44 44 LYS B N 1
ATOM 1444 C CA . LYS B 1 44 ? 11.469 -22.922 -3.734 1 92.44 44 LYS B CA 1
ATOM 1445 C C . LYS B 1 44 ? 12.242 -23.469 -4.926 1 92.44 44 LYS B C 1
ATOM 1447 O O . LYS B 1 44 ? 12.656 -22.719 -5.809 1 92.44 44 LYS B O 1
ATOM 1452 N N . ASP B 1 45 ? 12.461 -24.734 -4.969 1 92.25 45 ASP B N 1
ATOM 1453 C CA . ASP B 1 45 ? 13.258 -25.344 -6.039 1 92.25 45 ASP B CA 1
ATOM 1454 C C . ASP B 1 45 ? 12.391 -25.656 -7.258 1 92.25 45 ASP B C 1
ATOM 1456 O O . ASP B 1 45 ? 12.906 -25.953 -8.336 1 92.25 45 ASP B O 1
ATOM 1460 N N . GLN B 1 46 ? 11.102 -25.641 -7.074 1 96 46 GLN B N 1
ATOM 1461 C CA . GLN B 1 46 ? 10.188 -25.859 -8.195 1 96 46 GLN B CA 1
ATOM 1462 C C . GLN B 1 46 ? 9.719 -24.547 -8.797 1 96 46 GLN B C 1
ATOM 1464 O O . GLN B 1 46 ? 8.727 -23.969 -8.344 1 96 46 GLN B O 1
ATOM 1469 N N . GLU B 1 47 ? 10.406 -24.203 -9.867 1 95.75 47 GLU B N 1
ATOM 1470 C CA . GLU B 1 47 ? 10.133 -22.922 -10.523 1 95.75 47 GLU B CA 1
ATOM 1471 C C . GLU B 1 47 ? 8.828 -22.969 -11.305 1 95.75 47 GLU B C 1
ATOM 1473 O O . GLU B 1 47 ? 8.469 -24.016 -11.859 1 95.75 47 GLU B O 1
ATOM 1478 N N . LEU B 1 48 ? 8.102 -21.875 -11.305 1 97.81 48 LEU B N 1
ATOM 1479 C CA . LEU B 1 48 ? 6.906 -21.688 -12.117 1 97.81 48 LEU B CA 1
ATOM 1480 C C . LEU B 1 48 ? 7.137 -20.625 -13.188 1 97.81 48 LEU B C 1
ATOM 1482 O O . LEU B 1 48 ? 7.785 -19.609 -12.93 1 97.81 48 LEU B O 1
ATOM 1486 N N . SER B 1 49 ? 6.664 -20.859 -14.375 1 97.5 49 SER B N 1
ATOM 1487 C CA . SER B 1 49 ? 6.719 -19.859 -15.438 1 97.5 49 SER B CA 1
ATOM 1488 C C . SER B 1 49 ? 5.637 -18.797 -15.266 1 97.5 49 SER B C 1
ATOM 1490 O O . SER B 1 49 ? 4.656 -19.016 -14.547 1 97.5 49 SER B O 1
ATOM 1492 N N . ALA B 1 50 ? 5.883 -17.719 -15.938 1 97.75 50 ALA B N 1
ATOM 1493 C CA . ALA B 1 50 ? 4.852 -16.688 -15.961 1 97.75 50 ALA B CA 1
ATOM 1494 C C . ALA B 1 50 ? 3.525 -17.234 -16.469 1 97.75 50 ALA B C 1
ATOM 1496 O O . ALA B 1 50 ? 2.457 -16.844 -16 1 97.75 50 ALA B O 1
ATOM 1497 N N . GLY B 1 51 ? 3.621 -18.125 -17.484 1 97.88 51 GLY B N 1
ATOM 1498 C CA . GLY B 1 51 ? 2.426 -18.766 -18.016 1 97.88 51 GLY B CA 1
ATOM 1499 C C . GLY B 1 51 ? 1.648 -19.547 -16.984 1 97.88 51 GLY B C 1
ATOM 1500 O O . GLY B 1 51 ? 0.416 -19.516 -16.969 1 97.88 51 GLY B O 1
ATOM 1501 N N . GLN B 1 52 ? 2.32 -20.266 -16.156 1 98.25 52 GLN B N 1
ATOM 1502 C CA . GLN B 1 52 ? 1.668 -21.031 -15.094 1 98.25 52 GLN B CA 1
ATOM 1503 C C . GLN B 1 52 ? 1.031 -20.109 -14.055 1 98.25 52 GLN B C 1
ATOM 1505 O O . GLN B 1 52 ? -0.064 -20.391 -13.562 1 98.25 52 GLN B O 1
ATOM 1510 N N . ILE B 1 53 ? 1.69 -18.984 -13.719 1 98.56 53 ILE B N 1
ATOM 1511 C CA . ILE B 1 53 ? 1.137 -18 -12.797 1 98.56 53 ILE B CA 1
ATOM 1512 C C . ILE B 1 53 ? -0.149 -17.422 -13.383 1 98.56 53 ILE B C 1
ATOM 1514 O O . ILE B 1 53 ? -1.146 -17.266 -12.672 1 98.56 53 ILE B O 1
ATOM 1518 N N . ASN B 1 54 ? -0.139 -17.172 -14.695 1 98.62 54 ASN B N 1
ATOM 1519 C CA . ASN B 1 54 ? -1.27 -16.562 -15.383 1 98.62 54 ASN B CA 1
ATOM 1520 C C . ASN B 1 54 ? -2.469 -17.5 -15.438 1 98.62 54 ASN B C 1
ATOM 1522 O O . ASN B 1 54 ? -3.561 -17.109 -15.844 1 98.62 54 ASN B O 1
ATOM 1526 N N . GLN B 1 55 ? -2.334 -18.734 -14.992 1 97.88 55 GLN B N 1
ATOM 1527 C CA . GLN B 1 55 ? -3.439 -19.688 -14.992 1 97.88 55 GLN B CA 1
ATOM 1528 C C . GLN B 1 55 ? -4.188 -19.672 -13.664 1 97.88 55 GLN B C 1
ATOM 1530 O O . GLN B 1 55 ? -5.238 -20.297 -13.523 1 97.88 55 GLN B O 1
ATOM 1535 N N . ILE B 1 56 ? -3.645 -18.953 -12.727 1 98 56 ILE B N 1
ATOM 1536 C CA . ILE B 1 56 ? -4.25 -18.922 -11.406 1 98 56 ILE B CA 1
ATOM 1537 C C . ILE B 1 56 ? -5.562 -18.156 -11.453 1 98 56 ILE B C 1
ATOM 1539 O O . ILE B 1 56 ? -5.629 -17.062 -12.023 1 98 56 ILE B O 1
ATOM 1543 N N . VAL B 1 57 ? -6.566 -18.719 -10.891 1 98.62 57 VAL B N 1
ATOM 1544 C CA . VAL B 1 57 ? -7.895 -18.125 -10.75 1 98.62 57 VAL B CA 1
ATOM 1545 C C . VAL B 1 57 ? -8.297 -18.094 -9.281 1 98.62 57 VAL B C 1
ATOM 1547 O O . VAL B 1 57 ? -8.117 -19.062 -8.555 1 98.62 57 VAL B O 1
ATOM 1550 N N . ILE B 1 58 ? -8.789 -17.031 -8.828 1 98.75 58 ILE B N 1
ATOM 1551 C CA . ILE B 1 58 ? -9.219 -16.844 -7.445 1 98.75 58 ILE B CA 1
ATOM 1552 C C . ILE B 1 58 ? -10.742 -16.734 -7.391 1 98.75 58 ILE B C 1
ATOM 1554 O O . ILE B 1 58 ? -11.312 -15.727 -7.805 1 98.75 58 ILE B O 1
ATOM 1558 N N . GLU B 1 59 ? -11.328 -17.75 -6.816 1 98.5 59 GLU B N 1
ATOM 1559 C CA . GLU B 1 59 ? -12.781 -17.797 -6.703 1 98.5 59 GLU B CA 1
ATOM 1560 C C . GLU B 1 59 ? -13.281 -16.875 -5.594 1 98.5 59 GLU B C 1
ATOM 1562 O O . GLU B 1 59 ? -12.531 -16.547 -4.672 1 98.5 59 GLU B O 1
ATOM 1567 N N . PRO B 1 60 ? -14.602 -16.5 -5.75 1 98 60 PRO B N 1
ATOM 1568 C CA . PRO B 1 60 ? -15.156 -15.664 -4.684 1 98 60 PRO B CA 1
ATOM 1569 C C . PRO B 1 60 ? -14.961 -16.266 -3.297 1 98 60 PRO B C 1
ATOM 1571 O O . PRO B 1 60 ? -15.172 -17.469 -3.107 1 98 60 PRO B O 1
ATOM 1574 N N . GLY B 1 61 ? -14.461 -15.406 -2.357 1 97.44 61 GLY B N 1
ATOM 1575 C CA . GLY B 1 61 ? -14.344 -15.82 -0.967 1 97.44 61 GLY B CA 1
ATOM 1576 C C . GLY B 1 61 ? -13.156 -16.734 -0.71 1 97.44 61 GLY B C 1
ATOM 1577 O O . GLY B 1 61 ? -13.031 -17.297 0.376 1 97.44 61 GLY B O 1
ATOM 1578 N N . THR B 1 62 ? -12.336 -16.891 -1.7 1 98.44 62 THR B N 1
ATOM 1579 C CA . THR B 1 62 ? -11.188 -17.781 -1.511 1 98.44 62 THR B CA 1
ATOM 1580 C C . THR B 1 62 ? -9.883 -17 -1.616 1 98.44 62 THR B C 1
ATOM 1582 O O . THR B 1 62 ? -9.883 -15.805 -1.928 1 98.44 62 THR B O 1
ATOM 1585 N N . THR B 1 63 ? -8.797 -17.672 -1.278 1 98.69 63 THR B N 1
ATOM 1586 C CA . THR B 1 63 ? -7.457 -17.109 -1.324 1 98.69 63 THR B CA 1
ATOM 1587 C C . THR B 1 63 ? -6.527 -17.984 -2.16 1 98.69 63 THR B C 1
ATOM 1589 O O . THR B 1 63 ? -6.574 -19.219 -2.062 1 98.69 63 THR B O 1
ATOM 1592 N N . LYS B 1 64 ? -5.754 -17.391 -3.039 1 98.75 64 LYS B N 1
ATOM 1593 C CA . LYS B 1 64 ? -4.652 -18.047 -3.74 1 98.75 64 LYS B CA 1
ATOM 1594 C C . LYS B 1 64 ? -3.334 -17.312 -3.496 1 98.75 64 LYS B C 1
ATOM 1596 O O . LYS B 1 64 ? -3.326 -16.125 -3.18 1 98.75 64 LYS B O 1
ATOM 1601 N N . SER B 1 65 ? -2.24 -18.062 -3.67 1 98.69 65 SER B N 1
ATOM 1602 C CA . SER B 1 65 ? -0.939 -17.484 -3.35 1 98.69 65 SER B CA 1
ATOM 1603 C C . SER B 1 65 ? -0.016 -17.5 -4.562 1 98.69 65 SER B C 1
ATOM 1605 O O . SER B 1 65 ? -0.087 -18.406 -5.395 1 98.69 65 SER B O 1
ATOM 1607 N N . VAL B 1 66 ? 0.811 -16.484 -4.684 1 98.75 66 VAL B N 1
ATOM 1608 C CA . VAL B 1 66 ? 1.92 -16.391 -5.625 1 98.75 66 VAL B CA 1
ATOM 1609 C C . VAL B 1 66 ? 3.229 -16.188 -4.863 1 98.75 66 VAL B C 1
ATOM 1611 O O . VAL B 1 66 ? 3.318 -15.312 -3.994 1 98.75 66 VAL B O 1
ATOM 1614 N N . CYS B 1 67 ? 4.207 -16.984 -5.125 1 98.5 67 CYS B N 1
ATOM 1615 C CA . CYS B 1 67 ? 5.488 -16.906 -4.434 1 98.5 67 CYS B CA 1
ATOM 1616 C C . CYS B 1 67 ? 6.617 -16.609 -5.414 1 98.5 67 CYS B C 1
ATOM 1618 O O . CYS B 1 67 ? 6.633 -17.141 -6.527 1 98.5 67 CYS B O 1
ATOM 1620 N N . ALA B 1 68 ? 7.539 -15.781 -5.027 1 97.94 68 ALA B N 1
ATOM 1621 C CA . ALA B 1 68 ? 8.734 -15.445 -5.793 1 97.94 68 ALA B CA 1
ATOM 1622 C C . ALA B 1 68 ? 9.945 -15.297 -4.879 1 97.94 68 ALA B C 1
ATOM 1624 O O . ALA B 1 68 ? 9.805 -14.969 -3.697 1 97.94 68 ALA B O 1
ATOM 1625 N N . CYS B 1 69 ? 11.133 -15.539 -5.355 1 96.25 69 CYS B N 1
ATOM 1626 C CA . CYS B 1 69 ? 12.375 -15.344 -4.613 1 96.25 69 CYS B CA 1
ATOM 1627 C C . CYS B 1 69 ? 13.555 -15.148 -5.559 1 96.25 69 CYS B C 1
ATOM 1629 O O . CYS B 1 69 ? 13.398 -15.25 -6.777 1 96.25 69 CYS B O 1
ATOM 1631 N N . GLY B 1 70 ? 14.625 -14.703 -4.984 1 94.12 70 GLY B N 1
ATOM 1632 C CA . GLY B 1 70 ? 15.852 -14.648 -5.766 1 94.12 70 GLY B CA 1
ATOM 1633 C C . GLY B 1 70 ? 16.328 -16.016 -6.227 1 94.12 70 GLY B C 1
ATOM 1634 O O . GLY B 1 70 ? 15.766 -17.031 -5.824 1 94.12 70 GLY B O 1
ATOM 1635 N N . ARG B 1 71 ? 17.328 -15.945 -7.145 1 88.75 71 ARG B N 1
ATOM 1636 C CA . ARG B 1 71 ? 17.891 -17.188 -7.672 1 88.75 71 ARG B CA 1
ATOM 1637 C C . ARG B 1 71 ? 19.188 -17.562 -6.953 1 88.75 71 ARG B C 1
ATOM 1639 O O . ARG B 1 71 ? 19.984 -16.672 -6.617 1 88.75 71 ARG B O 1
ATOM 1646 N N . TYR B 1 72 ? 19.266 -18.812 -6.762 1 79.5 72 TYR B N 1
ATOM 1647 C CA . TYR B 1 72 ? 20.5 -19.328 -6.145 1 79.5 72 TYR B CA 1
ATOM 1648 C C . TYR B 1 72 ? 21.719 -18.906 -6.945 1 79.5 72 TYR B C 1
ATOM 1650 O O . TYR B 1 72 ? 21.734 -19 -8.172 1 79.5 72 TYR B O 1
ATOM 1658 N N . GLY B 1 73 ? 22.656 -18.359 -6.199 1 78.44 73 GLY B N 1
ATOM 1659 C CA . GLY B 1 73 ? 23.938 -18.047 -6.809 1 78.44 73 GLY B CA 1
ATO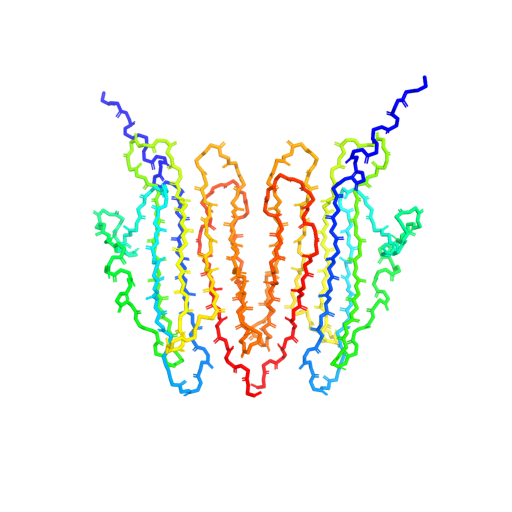M 1660 C C . GLY B 1 73 ? 23.969 -16.719 -7.523 1 78.44 73 GLY B C 1
ATOM 1661 O O . GLY B 1 73 ? 25 -16.328 -8.07 1 78.44 73 GLY B O 1
ATOM 1662 N N . ILE B 1 74 ? 22.844 -16.062 -7.723 1 78.38 74 ILE B N 1
ATOM 1663 C CA . ILE B 1 74 ? 22.75 -14.75 -8.367 1 78.38 74 ILE B CA 1
ATOM 1664 C C . ILE B 1 74 ? 22.453 -13.68 -7.32 1 78.38 74 ILE B C 1
ATOM 1666 O O . ILE B 1 74 ? 21.5 -13.805 -6.551 1 78.38 74 ILE B O 1
ATOM 1670 N N . ASP B 1 75 ? 23.312 -12.773 -7.203 1 81.38 75 ASP B N 1
ATOM 1671 C CA . ASP B 1 75 ? 23.188 -11.727 -6.191 1 81.38 75 ASP B CA 1
ATOM 1672 C C . ASP B 1 75 ? 22.141 -10.695 -6.605 1 81.38 75 ASP B C 1
ATOM 1674 O O . ASP B 1 75 ? 22.438 -9.508 -6.707 1 81.38 75 ASP B O 1
ATOM 1678 N N . VAL B 1 76 ? 21 -11.281 -6.891 1 84.94 76 VAL B N 1
ATOM 1679 C CA . VAL B 1 76 ? 19.875 -10.406 -7.18 1 84.94 76 VAL B CA 1
ATOM 1680 C C . VAL B 1 76 ? 18.672 -10.828 -6.344 1 84.94 76 VAL B C 1
ATOM 1682 O O . VAL B 1 76 ? 18.516 -12 -6.004 1 84.94 76 VAL B O 1
ATOM 1685 N N . GLY B 1 77 ? 17.969 -9.938 -5.695 1 92.69 77 GLY B N 1
ATOM 1686 C CA . GLY B 1 77 ? 16.734 -10.242 -4.988 1 92.69 77 GLY B CA 1
ATOM 1687 C C . GLY B 1 77 ? 15.594 -10.656 -5.906 1 92.69 77 GLY B C 1
ATOM 1688 O O . GLY B 1 77 ? 15.805 -11.438 -6.84 1 92.69 77 GLY B O 1
ATOM 1689 N N . THR B 1 78 ? 14.469 -10.414 -5.641 1 95.62 78 THR B N 1
ATOM 1690 C CA . THR B 1 78 ? 13.305 -10.688 -6.477 1 95.62 78 THR B CA 1
ATOM 1691 C C . THR B 1 78 ? 12.508 -9.406 -6.727 1 95.62 78 THR B C 1
ATOM 1693 O O . THR B 1 78 ? 12.344 -8.586 -5.82 1 95.62 78 THR B O 1
ATOM 1696 N N . GLU B 1 79 ? 12.164 -9.25 -7.984 1 96.19 79 GLU B N 1
ATOM 1697 C CA . GLU B 1 79 ? 11.328 -8.133 -8.422 1 96.19 79 GLU B CA 1
ATOM 1698 C C . GLU B 1 79 ? 10.398 -8.555 -9.555 1 96.19 79 GLU B C 1
ATOM 1700 O O . GLU B 1 79 ? 10.781 -9.336 -10.43 1 96.19 79 GLU B O 1
ATOM 1705 N N . GLY B 1 80 ? 9.18 -8.07 -9.492 1 97.94 80 GLY B N 1
ATOM 1706 C CA . GLY B 1 80 ? 8.234 -8.391 -10.547 1 97.94 80 GLY B CA 1
ATOM 1707 C C . GLY B 1 80 ? 6.875 -7.746 -10.344 1 97.94 80 GLY B C 1
ATOM 1708 O O . GLY B 1 80 ? 6.734 -6.824 -9.539 1 97.94 80 GLY B O 1
ATOM 1709 N N . TYR B 1 81 ? 5.988 -8.148 -11.172 1 98.69 81 TYR B N 1
ATOM 1710 C CA . TYR B 1 81 ? 4.621 -7.66 -11.062 1 98.69 81 TYR B CA 1
ATOM 1711 C C . TYR B 1 81 ? 3.633 -8.672 -11.633 1 98.69 81 TYR B C 1
ATOM 1713 O O . TYR B 1 81 ? 4.027 -9.625 -12.305 1 98.69 81 TYR B O 1
ATOM 1721 N N . LEU B 1 82 ? 2.422 -8.531 -11.352 1 98.81 82 LEU B N 1
ATOM 1722 C CA . LEU B 1 82 ? 1.299 -9.258 -11.945 1 98.81 82 LEU B CA 1
ATOM 1723 C C . LEU B 1 82 ? 0.036 -8.398 -11.93 1 98.81 82 LEU B C 1
ATOM 1725 O O . LEU B 1 82 ? -0.125 -7.535 -11.07 1 98.81 82 LEU B O 1
ATOM 1729 N N . ASP B 1 83 ? -0.823 -8.672 -12.875 1 98.88 83 ASP B N 1
ATOM 1730 C CA . ASP B 1 83 ? -2.123 -8.016 -12.93 1 98.88 83 ASP B CA 1
ATOM 1731 C C . ASP B 1 83 ? -3.209 -8.883 -12.305 1 98.88 83 ASP B C 1
ATOM 1733 O O . ASP B 1 83 ? -3.217 -10.102 -12.484 1 98.88 83 ASP B O 1
ATOM 1737 N N . LEU B 1 84 ? -4.129 -8.281 -11.602 1 98.94 84 LEU B N 1
ATOM 1738 C CA . LEU B 1 84 ? -5.406 -8.891 -11.25 1 98.94 84 LEU B CA 1
ATOM 1739 C C . LEU B 1 84 ? -6.508 -8.43 -12.203 1 98.94 84 LEU B C 1
ATOM 1741 O O . LEU B 1 84 ? -6.664 -7.234 -12.445 1 98.94 84 LEU B O 1
ATOM 1745 N N . MET B 1 85 ? -7.215 -9.375 -12.711 1 98.94 85 MET B N 1
ATOM 1746 C CA . MET B 1 85 ? -8.242 -9.094 -13.703 1 98.94 85 MET B CA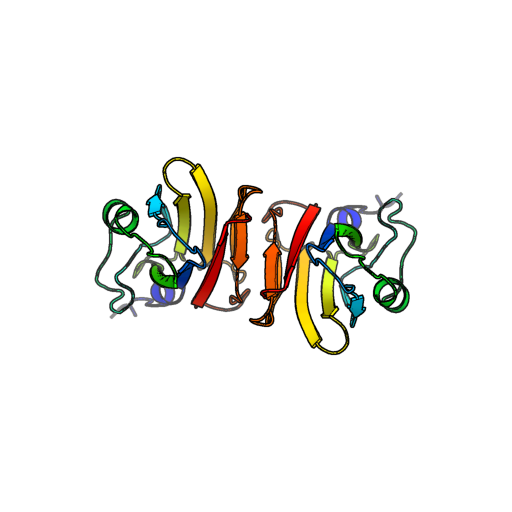 1
ATOM 1747 C C . MET B 1 85 ? -9.617 -9.531 -13.211 1 98.94 85 MET B C 1
ATOM 1749 O O . MET B 1 85 ? -9.75 -10.578 -12.578 1 98.94 85 MET B O 1
ATOM 1753 N N . ASP B 1 86 ? -10.578 -8.812 -13.492 1 98.62 86 ASP B N 1
ATOM 1754 C CA . ASP B 1 86 ? -11.992 -9.156 -13.453 1 98.62 86 ASP B CA 1
ATOM 1755 C C . ASP B 1 86 ? -12.594 -9.211 -14.852 1 98.62 86 ASP B C 1
ATOM 1757 O O . ASP B 1 86 ? -13.086 -8.195 -15.359 1 98.62 86 ASP B O 1
ATOM 1761 N N . GLY B 1 87 ? -12.68 -10.43 -15.422 1 97.12 87 GLY B N 1
ATOM 1762 C CA . GLY B 1 87 ? -12.938 -10.484 -16.844 1 97.12 87 GLY B CA 1
ATOM 1763 C C . GLY B 1 87 ? -11.93 -9.711 -17.672 1 97.12 87 GLY B C 1
ATOM 1764 O O . GLY B 1 87 ? -10.719 -9.914 -17.531 1 97.12 87 GLY B O 1
ATOM 1765 N N . ASP B 1 88 ? -12.344 -8.758 -18.453 1 97.56 88 ASP B N 1
ATOM 1766 C CA . ASP B 1 88 ? -11.461 -7.973 -19.312 1 97.56 88 ASP B CA 1
ATOM 1767 C C . ASP B 1 88 ? -10.984 -6.711 -18.594 1 97.56 88 ASP B C 1
ATOM 1769 O O . ASP B 1 88 ? -10.164 -5.961 -19.125 1 97.56 88 ASP B O 1
ATOM 1773 N N . THR B 1 89 ? -11.523 -6.488 -17.391 1 98.25 89 THR B N 1
ATOM 1774 C CA . THR B 1 89 ? -11.18 -5.281 -16.641 1 98.25 89 THR B CA 1
ATOM 1775 C C . THR B 1 89 ? -9.969 -5.531 -15.75 1 98.25 89 THR B C 1
ATOM 1777 O O . THR B 1 89 ? -9.977 -6.445 -14.922 1 98.25 89 THR B O 1
ATOM 1780 N N . ARG B 1 90 ? -8.93 -4.75 -15.93 1 98.75 90 ARG B N 1
ATOM 1781 C CA . ARG B 1 90 ? -7.801 -4.812 -15 1 98.75 90 ARG B CA 1
ATOM 1782 C C . ARG B 1 90 ? -8.133 -4.125 -13.68 1 98.75 90 ARG B C 1
ATOM 1784 O O . ARG B 1 90 ? -8.469 -2.939 -13.664 1 98.75 90 ARG B O 1
ATOM 1791 N N . ILE B 1 91 ? -8.008 -4.875 -12.617 1 98.81 91 ILE B N 1
ATOM 1792 C CA . ILE B 1 91 ? -8.281 -4.344 -11.289 1 98.81 91 ILE B CA 1
ATOM 1793 C C . ILE B 1 91 ? -7.086 -3.52 -10.805 1 98.81 91 ILE B C 1
ATOM 1795 O O . ILE B 1 91 ? -7.238 -2.359 -10.414 1 98.81 91 ILE B O 1
ATOM 1799 N N . THR B 1 92 ? -5.918 -4.023 -10.836 1 98.88 92 THR B N 1
ATOM 1800 C CA . THR B 1 92 ? -4.688 -3.42 -10.344 1 98.88 92 THR B CA 1
ATOM 1801 C C . THR B 1 92 ? -3.467 -4.195 -10.836 1 98.88 92 THR B C 1
ATOM 1803 O O . THR B 1 92 ? -3.6 -5.309 -11.352 1 98.88 92 THR B O 1
ATOM 1806 N N . THR B 1 93 ? -2.334 -3.619 -10.836 1 98.81 93 THR B N 1
ATOM 1807 C CA . THR B 1 93 ? -1.047 -4.293 -10.969 1 98.81 93 THR B CA 1
ATOM 1808 C C . THR B 1 93 ? -0.333 -4.367 -9.625 1 98.81 93 THR B C 1
ATOM 1810 O O . THR B 1 93 ? -0.088 -3.34 -8.984 1 98.81 93 THR B O 1
ATOM 1813 N N . LEU B 1 94 ? -0.071 -5.539 -9.156 1 98.75 94 LEU B N 1
ATOM 1814 C CA . LEU B 1 94 ? 0.746 -5.699 -7.961 1 98.75 94 LEU B CA 1
ATOM 1815 C C . LEU B 1 94 ? 2.23 -5.719 -8.312 1 98.75 94 LEU B C 1
ATOM 1817 O O . LEU B 1 94 ? 2.668 -6.531 -9.133 1 98.75 94 LEU B O 1
ATOM 1821 N N . HIS B 1 95 ? 2.957 -4.785 -7.762 1 98.56 95 HIS B N 1
ATOM 1822 C CA . HIS B 1 95 ? 4.402 -4.715 -7.93 1 98.56 95 HIS B CA 1
ATOM 1823 C C . HIS B 1 95 ? 5.125 -5.047 -6.629 1 98.56 95 HIS B C 1
ATOM 1825 O O . HIS B 1 95 ? 4.723 -4.59 -5.555 1 98.56 95 HIS B O 1
ATOM 1831 N N . PHE B 1 96 ? 6.156 -5.859 -6.738 1 97.94 96 PHE B N 1
ATOM 1832 C CA . PHE B 1 96 ? 6.977 -6.207 -5.586 1 97.94 96 PHE B CA 1
ATOM 1833 C C . PHE B 1 96 ? 8.461 -6.055 -5.91 1 97.94 96 PHE B C 1
ATOM 1835 O O . PHE B 1 96 ? 8.875 -6.293 -7.047 1 97.94 96 PHE B O 1
ATOM 1842 N N . ASP B 1 97 ? 9.227 -5.641 -4.945 1 95.5 97 ASP B N 1
ATOM 1843 C CA . ASP B 1 97 ? 10.672 -5.508 -5.062 1 95.5 97 ASP B CA 1
ATOM 1844 C C . ASP B 1 97 ? 11.359 -5.809 -3.73 1 95.5 97 ASP B C 1
ATOM 1846 O O . ASP B 1 97 ? 11.227 -5.043 -2.771 1 95.5 97 ASP B O 1
ATOM 1850 N N . SER B 1 98 ? 11.984 -6.902 -3.643 1 94.19 98 SER B N 1
ATOM 1851 C CA . SER B 1 98 ? 12.836 -7.309 -2.533 1 94.19 98 SER B CA 1
ATOM 1852 C C . SER B 1 98 ? 14.281 -7.484 -2.986 1 94.19 98 SER B C 1
ATOM 1854 O O . SER B 1 98 ? 14.727 -8.609 -3.232 1 94.19 98 SER B O 1
ATOM 1856 N N . PRO B 1 99 ? 14.945 -6.398 -3.092 1 90.06 99 PRO B N 1
ATOM 1857 C CA . PRO B 1 99 ? 16.297 -6.445 -3.664 1 90.06 99 PRO B CA 1
ATOM 1858 C C . PRO B 1 99 ? 17.312 -7.066 -2.715 1 90.06 99 PRO B C 1
ATOM 1860 O O . PRO B 1 99 ? 17.141 -7.031 -1.496 1 90.06 99 PRO B O 1
ATOM 1863 N N . TYR B 1 100 ? 18.375 -7.551 -3.311 1 84.31 100 TYR B N 1
ATOM 1864 C CA . TYR B 1 100 ? 19.484 -8.109 -2.543 1 84.31 100 TYR B CA 1
ATOM 1865 C C . TYR B 1 100 ? 20.406 -7.016 -2.031 1 84.31 100 TYR B C 1
ATOM 1867 O O . TYR B 1 100 ? 20.891 -7.082 -0.902 1 84.31 100 TYR B O 1
ATOM 1875 N N . GLN B 1 101 ? 20.609 -6 -2.842 1 77.75 101 GLN B N 1
ATOM 1876 C CA . GLN B 1 101 ? 21.625 -4.992 -2.562 1 77.75 101 GLN B CA 1
ATOM 1877 C C . GLN B 1 101 ? 21.062 -3.844 -1.736 1 77.75 101 GLN B C 1
ATOM 1879 O O . GLN B 1 101 ? 21.812 -3.016 -1.213 1 77.75 101 GLN B O 1
ATOM 1884 N N . SER B 1 102 ? 19.766 -3.723 -1.788 1 76.62 102 SER B N 1
ATOM 1885 C CA . SER B 1 102 ? 19.125 -2.684 -0.991 1 76.62 102 SER B CA 1
ATOM 1886 C C . SER B 1 102 ? 18.422 -3.273 0.231 1 76.62 102 SER B C 1
ATOM 1888 O O . SER B 1 102 ? 17.906 -4.391 0.179 1 76.62 102 SER B O 1
ATOM 1890 N N . ASN B 1 103 ? 18.422 -2.477 1.294 1 81.94 103 ASN B N 1
ATOM 1891 C CA . ASN B 1 103 ? 17.766 -2.918 2.521 1 81.94 103 ASN B CA 1
ATOM 1892 C C . ASN B 1 103 ? 16.297 -2.557 2.529 1 81.94 103 ASN B C 1
ATOM 1894 O O . ASN B 1 103 ? 15.57 -2.896 3.467 1 81.94 103 ASN B O 1
ATOM 1898 N N . THR B 1 104 ? 15.852 -1.876 1.457 1 88.38 104 THR B N 1
ATOM 1899 C CA . THR B 1 104 ? 14.469 -1.411 1.473 1 88.38 104 THR B CA 1
ATOM 1900 C C . THR B 1 104 ? 13.609 -2.221 0.501 1 88.38 104 THR B C 1
ATOM 1902 O O . THR B 1 104 ? 13.977 -2.391 -0.664 1 88.38 104 THR B O 1
ATOM 1905 N N . ASN B 1 105 ? 12.531 -2.791 1.012 1 93.69 105 ASN B N 1
ATOM 1906 C CA . ASN B 1 105 ? 11.547 -3.498 0.204 1 93.69 105 ASN B CA 1
ATOM 1907 C C . ASN B 1 105 ? 10.383 -2.588 -0.179 1 93.69 105 ASN B C 1
ATOM 1909 O O . ASN B 1 105 ? 10.07 -1.633 0.536 1 93.69 105 ASN B O 1
ATOM 1913 N N . THR B 1 106 ? 9.805 -2.834 -1.321 1 93.88 106 THR B N 1
ATOM 1914 C CA . THR B 1 106 ? 8.586 -2.117 -1.698 1 93.88 106 THR B CA 1
ATOM 1915 C C . THR B 1 106 ? 7.52 -3.086 -2.195 1 93.88 106 THR B C 1
ATOM 1917 O O . THR B 1 106 ? 7.836 -4.098 -2.826 1 93.88 106 THR B O 1
ATOM 1920 N N . PHE B 1 107 ? 6.316 -2.875 -1.829 1 97.19 107 PHE B N 1
ATOM 1921 C CA . PHE B 1 107 ? 5.117 -3.531 -2.342 1 97.19 107 PHE B CA 1
ATOM 1922 C C . PHE B 1 107 ? 4.023 -2.51 -2.625 1 97.19 107 PHE B C 1
ATOM 1924 O O . PHE B 1 107 ? 3.705 -1.679 -1.773 1 97.19 107 PHE B O 1
ATOM 1931 N N . GLN B 1 108 ? 3.492 -2.549 -3.914 1 97.38 108 GLN B N 1
ATOM 1932 C CA . GLN B 1 108 ? 2.49 -1.539 -4.242 1 97.38 108 GLN B CA 1
ATOM 1933 C C . GLN B 1 108 ? 1.42 -2.109 -5.168 1 97.38 108 GLN B C 1
ATOM 1935 O O . GLN B 1 108 ? 1.732 -2.836 -6.113 1 97.38 108 GLN B O 1
ATOM 1940 N N . ALA B 1 109 ? 0.159 -1.891 -4.859 1 98.38 109 ALA B N 1
ATOM 1941 C CA . ALA B 1 109 ? -0.914 -2.002 -5.844 1 98.38 109 ALA B CA 1
ATOM 1942 C C . ALA B 1 109 ? -1.002 -0.743 -6.703 1 98.38 109 ALA B C 1
ATOM 1944 O O . ALA B 1 109 ? -1.327 0.336 -6.203 1 98.38 109 ALA B O 1
ATOM 1945 N N . MET B 1 110 ? -0.749 -0.922 -7.957 1 97.75 110 MET B N 1
ATOM 1946 C CA . MET B 1 110 ? -0.6 0.239 -8.828 1 97.75 110 MET B CA 1
ATOM 1947 C C . MET B 1 110 ? -1.816 0.399 -9.734 1 97.75 110 MET B C 1
ATOM 1949 O O . MET B 1 110 ? -2.373 -0.591 -10.211 1 97.75 110 MET B O 1
ATOM 1953 N N . ASP B 1 111 ? -2.166 1.681 -10.031 1 97.56 111 ASP B N 1
ATOM 1954 C CA . ASP B 1 111 ? -3.205 2.035 -10.992 1 97.56 111 ASP B CA 1
ATOM 1955 C C . ASP B 1 111 ? -4.488 1.248 -10.734 1 97.56 111 ASP B C 1
ATOM 1957 O O . ASP B 1 111 ? -5.035 0.624 -11.641 1 97.56 111 ASP B O 1
ATOM 1961 N N . THR B 1 112 ? -4.824 1.174 -9.484 1 98.25 112 THR B N 1
ATOM 1962 C CA . THR B 1 112 ? -6.027 0.431 -9.125 1 98.25 112 THR B CA 1
ATOM 1963 C C . THR B 1 112 ? -7.266 1.089 -9.727 1 98.25 112 THR B C 1
ATOM 1965 O O . THR B 1 112 ? -7.441 2.305 -9.625 1 98.25 112 THR B O 1
ATOM 1968 N N . ASN B 1 113 ? -8.086 0.224 -10.414 1 98.38 113 ASN B N 1
ATOM 1969 C CA . ASN B 1 113 ? -9.359 0.666 -10.961 1 98.38 113 ASN B CA 1
ATOM 1970 C C . ASN B 1 113 ? -10.305 1.158 -9.867 1 98.38 113 ASN B C 1
ATOM 1972 O O . ASN B 1 113 ? -10.461 0.498 -8.844 1 98.38 113 ASN B O 1
ATOM 1976 N N . ASN B 1 114 ? -10.961 2.262 -10.047 1 95.94 114 ASN B N 1
ATOM 1977 C CA . ASN B 1 114 ? -11.742 2.949 -9.023 1 95.94 114 ASN B CA 1
ATOM 1978 C C . ASN B 1 114 ? -12.984 2.158 -8.648 1 95.94 114 ASN B C 1
ATOM 1980 O O . ASN B 1 114 ? -13.641 2.457 -7.641 1 95.94 114 ASN B O 1
ATOM 1984 N N . SER B 1 115 ? -13.328 1.174 -9.406 1 97.31 115 SER B N 1
ATOM 1985 C CA . SER B 1 115 ? -14.5 0.356 -9.102 1 97.31 115 SER B CA 1
ATOM 1986 C C . SER B 1 115 ? -14.164 -0.732 -8.094 1 97.31 115 SER B C 1
ATOM 1988 O O . SER B 1 115 ? -15.039 -1.494 -7.676 1 97.31 115 SER B O 1
ATOM 1990 N N . TYR B 1 116 ? -12.906 -0.781 -7.738 1 98.5 116 TYR B N 1
ATOM 1991 C CA . TYR B 1 116 ? -12.445 -1.805 -6.805 1 98.5 116 TYR B CA 1
ATOM 1992 C C . TYR B 1 116 ? -11.688 -1.181 -5.645 1 98.5 116 TYR B C 1
ATOM 1994 O O . TYR B 1 116 ? -11.195 -0.055 -5.75 1 98.5 116 TYR B O 1
ATOM 2002 N N . LEU B 1 117 ? -11.633 -1.841 -4.508 1 98.38 117 LEU B N 1
ATOM 2003 C CA . LEU B 1 117 ? -10.688 -1.573 -3.428 1 98.38 117 LEU B CA 1
ATOM 2004 C C . LEU B 1 117 ? -9.68 -2.713 -3.291 1 98.38 117 LEU B C 1
ATOM 2006 O O . LEU B 1 117 ? -10.062 -3.887 -3.314 1 98.38 117 LEU B O 1
ATOM 2010 N N . VAL B 1 118 ? -8.43 -2.4 -3.266 1 98.69 118 VAL B N 1
ATOM 2011 C CA . VAL B 1 118 ? -7.344 -3.352 -3.049 1 98.69 118 VAL B CA 1
ATOM 2012 C C . VAL B 1 118 ? -6.598 -3 -1.766 1 98.69 118 VAL B C 1
ATOM 2014 O O . VAL B 1 118 ? -5.844 -2.023 -1.727 1 98.69 118 VAL B O 1
ATOM 2017 N N . ASN B 1 119 ? -6.836 -3.777 -0.725 1 98.31 119 ASN B N 1
ATOM 2018 C CA . ASN B 1 119 ? -6.148 -3.607 0.551 1 98.31 119 ASN B CA 1
ATOM 2019 C C . ASN B 1 119 ? -4.863 -4.43 0.608 1 98.31 119 ASN B C 1
ATOM 2021 O O . ASN B 1 119 ? -4.906 -5.66 0.614 1 98.31 119 ASN B O 1
ATOM 2025 N N . VAL B 1 120 ? -3.777 -3.732 0.641 1 98.44 120 VAL B N 1
ATOM 2026 C CA . VAL B 1 120 ? -2.479 -4.379 0.797 1 98.44 120 VAL B CA 1
ATOM 2027 C C . VAL B 1 120 ? -2.115 -4.461 2.277 1 98.44 120 VAL B C 1
ATOM 2029 O O . VAL B 1 120 ? -2.037 -3.438 2.961 1 98.44 120 VAL B O 1
ATOM 2032 N N . GLY B 1 121 ? -1.938 -5.699 2.756 1 97.19 121 GLY B N 1
ATOM 2033 C CA . GLY B 1 121 ? -1.546 -5.898 4.145 1 97.19 121 GLY B CA 1
ATOM 2034 C C . GLY B 1 121 ? -0.098 -5.535 4.414 1 97.19 121 GLY B C 1
ATOM 2035 O O . GLY B 1 121 ? 0.577 -4.973 3.547 1 97.19 121 GLY B O 1
ATOM 2036 N N . ASP B 1 122 ? 0.295 -5.875 5.652 1 96 122 ASP B N 1
ATOM 2037 C CA . ASP B 1 122 ? 1.646 -5.527 6.09 1 96 122 ASP B CA 1
ATOM 2038 C C . ASP B 1 122 ? 2.693 -6.316 5.305 1 96 122 ASP B C 1
ATOM 2040 O O . ASP B 1 122 ? 2.455 -7.461 4.918 1 96 122 ASP B O 1
ATOM 2044 N N . TRP B 1 123 ? 3.816 -5.711 5.07 1 96.31 123 TRP B N 1
ATOM 2045 C CA . TRP B 1 123 ? 5.016 -6.352 4.539 1 96.31 123 TRP B CA 1
ATOM 2046 C C . TRP B 1 123 ? 6.273 -5.773 5.184 1 96.31 123 TRP B C 1
ATOM 2048 O O . TRP B 1 123 ? 6.227 -4.711 5.805 1 96.31 123 TRP B O 1
ATOM 2058 N N . ASN B 1 124 ? 7.344 -6.465 5.113 1 95.12 124 ASN B N 1
ATOM 2059 C CA . ASN B 1 124 ? 8.602 -6.027 5.711 1 95.12 124 ASN B CA 1
ATOM 2060 C C . ASN B 1 124 ? 9.289 -4.973 4.848 1 95.12 124 ASN B C 1
ATOM 2062 O O . ASN B 1 124 ? 9.703 -5.258 3.725 1 95.12 124 ASN B O 1
ATOM 2066 N N . GLN B 1 125 ? 9.461 -3.863 5.383 1 90.94 125 GLN B N 1
ATOM 2067 C CA . GLN B 1 125 ? 9.938 -2.738 4.586 1 90.94 125 GLN B CA 1
ATOM 2068 C C . GLN B 1 125 ? 11.461 -2.758 4.469 1 90.94 125 GLN B C 1
ATOM 2070 O O . GLN B 1 125 ? 12.023 -2.135 3.566 1 90.94 125 GLN B O 1
ATOM 2075 N N . GLU B 1 126 ? 12.055 -3.418 5.555 1 89.19 126 GLU B N 1
ATOM 2076 C CA . GLU B 1 126 ? 13.516 -3.344 5.523 1 89.19 126 GLU B CA 1
ATOM 2077 C C . GLU B 1 126 ? 14.141 -4.555 6.207 1 89.19 126 GLU B C 1
ATOM 2079 O O . GLU B 1 126 ? 13.461 -5.281 6.938 1 89.19 126 GLU B O 1
ATOM 2084 N N . ASN B 1 127 ? 15.352 -4.684 5.98 1 86.62 127 ASN B N 1
ATOM 2085 C CA . ASN B 1 127 ? 16.219 -5.637 6.664 1 86.62 127 ASN B CA 1
ATOM 2086 C C . ASN B 1 127 ? 15.719 -7.066 6.492 1 86.62 127 ASN B C 1
ATOM 2088 O O . ASN B 1 127 ? 15.445 -7.758 7.477 1 86.62 127 ASN B O 1
ATOM 2092 N N . GLY B 1 128 ? 15.734 -7.52 5.324 1 89.56 128 GLY B N 1
ATOM 2093 C CA . GLY B 1 128 ? 15.352 -8.891 5.023 1 89.56 128 GLY B CA 1
ATOM 2094 C C . GLY B 1 128 ? 14.336 -8.992 3.902 1 89.56 128 GLY B C 1
ATOM 2095 O O . GLY B 1 128 ? 14.219 -8.086 3.078 1 89.56 128 GLY B O 1
ATOM 2096 N N . ALA B 1 129 ? 13.719 -10.172 3.889 1 93.75 129 ALA B N 1
ATOM 2097 C CA . ALA B 1 129 ? 12.781 -10.445 2.805 1 93.75 129 ALA B CA 1
ATOM 2098 C C . ALA B 1 129 ? 11.516 -9.602 2.945 1 93.75 129 ALA B C 1
ATOM 2100 O O . ALA B 1 129 ? 11.148 -9.195 4.055 1 93.75 129 ALA B O 1
ATOM 2101 N N . LEU B 1 130 ? 10.938 -9.25 1.814 1 95.88 130 LEU B N 1
ATOM 2102 C CA . LEU B 1 130 ? 9.625 -8.609 1.791 1 95.88 130 LEU B CA 1
ATOM 2103 C C . LEU B 1 130 ? 8.625 -9.398 2.623 1 95.88 130 LEU B C 1
ATOM 2105 O O . LEU B 1 130 ? 7.852 -8.812 3.391 1 95.88 130 LEU B O 1
ATOM 2109 N N . GLY B 1 131 ? 8.617 -10.727 2.512 1 96.81 131 GLY B N 1
ATOM 2110 C CA . GLY B 1 131 ? 7.805 -11.586 3.357 1 96.81 131 GLY B CA 1
ATOM 2111 C C . GLY B 1 131 ? 6.398 -11.797 2.822 1 96.81 131 GLY B C 1
ATOM 2112 O O . GLY B 1 131 ? 6.18 -11.766 1.609 1 96.81 131 GLY B O 1
ATOM 2113 N N . ASN B 1 132 ? 5.5 -12.18 3.764 1 97.88 132 ASN B N 1
ATOM 2114 C CA . ASN B 1 132 ? 4.109 -12.445 3.408 1 97.88 132 ASN B CA 1
ATOM 2115 C C . ASN B 1 132 ? 3.322 -11.148 3.229 1 97.88 132 ASN B C 1
ATOM 2117 O O . ASN B 1 132 ? 3.424 -10.234 4.051 1 97.88 132 ASN B O 1
ATOM 2121 N N . VAL B 1 133 ? 2.58 -11.055 2.176 1 98.44 133 VAL B N 1
ATOM 2122 C CA . VAL B 1 133 ? 1.693 -9.922 1.925 1 98.44 133 VAL B CA 1
ATOM 2123 C C . VAL B 1 133 ? 0.279 -10.422 1.648 1 98.44 133 VAL B C 1
ATOM 2125 O O . VAL B 1 133 ? 0.055 -11.172 0.693 1 98.44 133 VAL B O 1
ATOM 2128 N N . HIS B 1 134 ? -0.644 -10.055 2.449 1 98.56 134 HIS B N 1
ATOM 2129 C CA . HIS B 1 134 ? -2.045 -10.398 2.225 1 98.56 134 HIS B CA 1
ATOM 2130 C C . HIS B 1 134 ? -2.773 -9.266 1.5 1 98.56 134 HIS B C 1
ATOM 2132 O O . HIS B 1 134 ? -2.783 -8.125 1.968 1 98.56 134 HIS B O 1
ATOM 2138 N N . VAL B 1 135 ? -3.344 -9.586 0.369 1 98.75 135 VAL B N 1
ATOM 2139 C CA . VAL B 1 135 ? -4.055 -8.609 -0.456 1 98.75 135 VAL B CA 1
ATOM 2140 C C . VAL B 1 135 ? -5.535 -8.984 -0.528 1 98.75 135 VAL B C 1
ATOM 2142 O O . VAL B 1 135 ? -5.883 -10.094 -0.933 1 98.75 135 VAL B O 1
ATOM 2145 N N . LYS B 1 136 ? -6.379 -8.078 -0.111 1 98.75 136 LYS B N 1
ATOM 2146 C CA . LYS B 1 136 ? -7.82 -8.25 -0.239 1 98.75 136 LYS B CA 1
ATOM 2147 C C . LYS B 1 136 ? -8.383 -7.402 -1.375 1 98.75 136 LYS B C 1
ATOM 2149 O O . LYS B 1 136 ? -8.008 -6.234 -1.524 1 98.75 136 LYS B O 1
ATOM 2154 N N . VAL B 1 137 ? -9.234 -7.977 -2.154 1 98.75 137 VAL B N 1
ATOM 2155 C CA . VAL B 1 137 ? -9.805 -7.273 -3.299 1 98.75 137 VAL B CA 1
ATOM 2156 C C . VAL B 1 137 ? -11.328 -7.266 -3.189 1 98.75 137 VAL B C 1
ATOM 2158 O O . VAL B 1 137 ? -11.953 -8.312 -3.025 1 98.75 137 VAL B O 1
ATOM 2161 N N . LEU B 1 138 ? -11.891 -6.125 -3.26 1 98.44 138 LEU B N 1
ATOM 2162 C CA . LEU B 1 138 ? -13.336 -5.945 -3.178 1 98.44 138 LEU B CA 1
ATOM 2163 C C . LEU B 1 138 ? -13.852 -5.164 -4.379 1 98.44 138 LEU B C 1
ATOM 2165 O O . LEU B 1 138 ? -13.25 -4.168 -4.785 1 98.44 138 LEU B O 1
ATOM 2169 N N . LYS B 1 139 ? -14.852 -5.637 -4.969 1 96.69 139 LYS B N 1
ATOM 2170 C CA . LYS B 1 139 ? -15.57 -4.891 -6 1 96.69 139 LYS B CA 1
ATOM 2171 C C . LYS B 1 139 ? -16.609 -3.963 -5.383 1 96.69 139 LYS B C 1
ATOM 2173 O O . LYS B 1 139 ? -17.453 -4.398 -4.582 1 96.69 139 LYS B O 1
ATOM 2178 N N . LEU B 1 140 ? -16.453 -2.684 -5.75 1 92.75 140 LEU B N 1
ATOM 2179 C CA . LEU B 1 140 ? -17.391 -1.711 -5.223 1 92.75 140 LEU B CA 1
ATOM 2180 C C . LEU B 1 140 ? -18.719 -1.785 -5.973 1 92.75 140 LEU B C 1
ATOM 2182 O O . LEU B 1 140 ? -18.75 -2.006 -7.184 1 92.75 140 LEU B O 1
ATOM 2186 N N . GLU B 1 141 ? -19.859 -1.966 -5.344 1 77.25 141 GLU B N 1
ATOM 2187 C CA . GLU B 1 141 ? -21.188 -2.008 -5.945 1 77.25 141 GLU B CA 1
ATOM 2188 C C . GLU B 1 141 ? -21.625 -0.623 -6.422 1 77.25 141 GLU B C 1
ATOM 2190 O O . GLU B 1 141 ? -21.203 0.391 -5.855 1 77.25 141 GLU B O 1
#

Radius of gyration: 19.76 Å; Cα contacts (8 Å, |Δi|>4): 831; chains: 2; bounding box: 55×59×39 Å

Nearest PDB structures (foldseek):
  6myk-assembly4_D  TM=9.393E-01  e=1.113E-14  Pleurotus ostreatus
  6zc2-assembly1_A  TM=9.537E-01  e=4.243E-14  Pseudomonas aeruginosa PAO1
  4oeb-assembly1_A  TM=9.416E-01  e=4.982E-14  Pleurotus ostreatus
  6myi-assembly1_A  TM=9.217E-01  e=1.706E-13  Pleurotus ostreatus
  5v3s-assembly2_B  TM=9.071E-01  e=1.706E-13  Alcaligenes faecalis